Protein AF-R3K5Z5-F1 (afdb_monomer_lite)

Secondary structure (DSSP, 8-state):
-------PPPHHHHHHHHHHHHHHHHHHHHHHHHHHHHHHHHHHHHHHHHHHHHHHHTTTTEEEEEEEEEE-----GGGGGTS----S-----SSSEEEEE---SSS---EEEEEEEEEETTEEEEEEHHHHHS--TTSTTEEEEEE-TTSPPEEEEEEEEESSHHHHHHHHHTT---EEEEEEEEHHHHHHHT-

Radius of gyration: 33.14 Å; chains: 1; bounding box: 98×42×79 Å

pLDDT: mean 75.07, std 19.33, range [29.55, 95.81]

Organism: NCBI:txid1169311

Foldseek 3Di:
DDPPPPPDDDPVRVVVVVVVVVVVVVVVVVVVVVVVVVVVVVVVLVVVVVVLVVCLVVVPQKDWAWDDKFFFFFDDPVCVVVDPDPDPDDDDDDRWDFDQDQDPDPDRDGQTWTWTWGQDPSGIDIDTPCVVPVDGCPDPQEAEDADDPPDTWIKTKTWIAHPDPVSRVSCVVVPDIDIHIYTYDHPVVVVVVPD

Structure (mmCIF, N/CA/C/O backbone):
data_AF-R3K5Z5-F1
#
_entry.id   AF-R3K5Z5-F1
#
loop_
_atom_site.group_PDB
_atom_site.id
_atom_site.type_symbol
_atom_site.label_atom_id
_atom_site.label_alt_id
_atom_site.label_comp_id
_atom_site.label_asym_id
_atom_site.label_entity_id
_atom_site.label_seq_id
_atom_site.pdbx_PDB_ins_code
_atom_site.Cartn_x
_atom_site.Cartn_y
_atom_site.Cartn_z
_atom_site.occupancy
_atom_site.B_iso_or_equiv
_atom_site.auth_seq_id
_atom_site.auth_comp_id
_atom_site.auth_asym_id
_atom_site.auth_atom_id
_atom_site.pdbx_PDB_model_num
ATOM 1 N N . MET A 1 1 ? 78.715 25.405 -36.420 1.00 41.41 1 MET A N 1
ATOM 2 C CA . MET A 1 1 ? 77.358 25.177 -36.966 1.00 41.41 1 MET A CA 1
ATOM 3 C C . MET A 1 1 ? 77.121 23.676 -37.039 1.00 41.41 1 MET A C 1
ATOM 5 O O . MET A 1 1 ? 77.623 23.042 -37.953 1.00 41.41 1 MET A O 1
ATOM 9 N N . ASN A 1 2 ? 76.427 23.098 -36.054 1.00 42.59 2 ASN A N 1
ATOM 10 C CA . ASN A 1 2 ? 75.974 21.706 -36.128 1.00 42.59 2 ASN A CA 1
ATOM 11 C C . ASN A 1 2 ? 74.613 21.693 -36.822 1.00 42.59 2 ASN A C 1
ATOM 13 O O . ASN A 1 2 ? 73.600 22.024 -36.211 1.00 42.59 2 ASN A O 1
ATOM 17 N N . SER A 1 3 ? 74.609 21.348 -38.108 1.00 51.09 3 SER A N 1
ATOM 18 C CA . SER A 1 3 ? 73.380 21.047 -38.836 1.00 51.09 3 SER A CA 1
ATOM 19 C C . SER A 1 3 ? 72.819 19.746 -38.273 1.00 51.09 3 SER A C 1
ATOM 21 O O . SER A 1 3 ? 73.393 18.681 -38.503 1.00 51.09 3 SER A O 1
ATOM 23 N N . LYS A 1 4 ? 71.722 19.820 -37.512 1.00 52.03 4 LYS A N 1
ATOM 24 C CA . LYS A 1 4 ? 70.897 18.643 -37.222 1.00 52.03 4 LYS A CA 1
ATOM 25 C C . LYS A 1 4 ? 70.454 18.083 -38.574 1.00 52.03 4 LYS A C 1
ATOM 27 O O . LYS A 1 4 ? 69.673 18.719 -39.269 1.00 52.03 4 LYS A O 1
ATOM 32 N N . LYS A 1 5 ? 71.021 16.949 -38.986 1.00 57.66 5 LYS A N 1
ATOM 33 C CA . LYS A 1 5 ? 70.464 16.168 -40.089 1.00 57.66 5 LYS A CA 1
ATOM 34 C C . LYS A 1 5 ? 69.158 15.586 -39.572 1.00 57.66 5 LYS A C 1
ATOM 36 O O . LYS A 1 5 ? 69.182 14.734 -38.687 1.00 57.66 5 LYS A O 1
ATOM 41 N N . GLU A 1 6 ? 68.044 16.100 -40.069 1.00 61.12 6 GLU A N 1
ATOM 42 C CA . GLU A 1 6 ? 66.766 15.415 -39.946 1.00 61.12 6 GLU A CA 1
ATOM 43 C C . GLU A 1 6 ? 66.898 14.112 -40.742 1.00 61.12 6 GLU A C 1
ATOM 45 O O . GLU A 1 6 ? 67.159 14.123 -41.943 1.00 61.12 6 GLU A O 1
ATOM 50 N N . LEU A 1 7 ? 66.880 12.985 -40.031 1.00 66.19 7 LEU A N 1
ATOM 51 C CA . LEU A 1 7 ? 66.850 11.661 -40.638 1.00 66.19 7 LEU A CA 1
ATOM 52 C C . LEU A 1 7 ? 65.480 11.501 -41.297 1.00 66.19 7 LEU A C 1
ATOM 54 O O . LEU A 1 7 ? 64.466 11.478 -40.602 1.00 66.19 7 LEU A O 1
ATOM 58 N N . GLU A 1 8 ? 65.459 11.430 -42.628 1.00 70.19 8 GLU A N 1
ATOM 59 C CA . GLU A 1 8 ? 64.238 11.117 -43.366 1.00 70.19 8 GLU A CA 1
ATOM 60 C C . GLU A 1 8 ? 63.776 9.694 -43.012 1.00 70.19 8 GLU A C 1
ATOM 62 O O . GLU A 1 8 ? 64.603 8.773 -42.983 1.00 70.19 8 GLU A O 1
ATOM 67 N N . PRO A 1 9 ? 62.480 9.500 -42.715 1.00 68.12 9 PRO A N 1
ATOM 68 C CA . PRO A 1 9 ? 61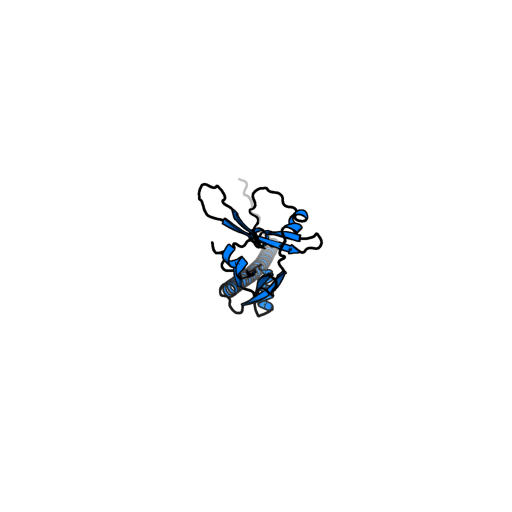.962 8.210 -42.285 1.00 68.12 9 PRO A CA 1
ATOM 69 C C . PRO A 1 9 ? 62.111 7.172 -43.397 1.00 68.12 9 PRO A C 1
ATOM 71 O O . PRO A 1 9 ? 61.843 7.433 -44.573 1.00 68.12 9 PRO A O 1
ATOM 74 N N . THR A 1 10 ? 62.518 5.963 -43.023 1.00 82.19 10 THR A N 1
ATOM 75 C CA . THR A 1 10 ? 62.647 4.857 -43.974 1.00 82.19 10 THR A CA 1
ATOM 76 C C . THR A 1 10 ? 61.269 4.381 -44.446 1.00 82.19 10 THR A C 1
ATOM 78 O O . THR A 1 10 ? 60.272 4.467 -43.728 1.00 82.19 10 THR A O 1
ATOM 81 N N . TRP A 1 11 ? 61.192 3.810 -45.654 1.00 75.94 11 TRP A N 1
ATOM 82 C CA . TRP A 1 11 ? 59.943 3.251 -46.196 1.00 75.94 11 TRP A CA 1
ATOM 83 C C . TRP A 1 11 ? 59.273 2.231 -45.256 1.00 75.94 11 TRP A C 1
ATOM 85 O O . TRP A 1 11 ? 58.047 2.166 -45.193 1.00 75.94 11 TRP A O 1
ATOM 95 N N . GLY A 1 12 ? 60.060 1.466 -44.490 1.00 80.69 12 GLY A N 1
ATOM 96 C CA . GLY A 1 12 ? 59.548 0.530 -43.486 1.00 80.69 12 GLY A CA 1
ATOM 97 C C . GLY A 1 12 ? 58.879 1.222 -42.293 1.00 80.69 12 GLY A C 1
ATOM 98 O O . GLY A 1 12 ? 57.814 0.787 -41.860 1.00 80.69 12 GLY A O 1
ATOM 99 N N . GLU A 1 13 ? 59.449 2.326 -41.802 1.00 80.06 13 GLU A N 1
ATOM 100 C CA . GLU A 1 13 ? 58.872 3.134 -40.716 1.00 80.06 13 GLU A CA 1
ATOM 101 C C . GLU A 1 13 ? 57.587 3.844 -41.160 1.00 80.06 13 GLU A C 1
ATOM 103 O O . GLU A 1 13 ? 56.623 3.900 -40.397 1.00 80.06 13 GLU A O 1
ATOM 108 N N . LEU A 1 14 ? 57.531 4.312 -42.413 1.00 80.06 14 LEU A N 1
ATOM 109 C CA . LEU A 1 14 ? 56.326 4.896 -43.014 1.00 80.06 14 LEU A CA 1
ATOM 110 C C . LEU A 1 14 ? 55.177 3.882 -43.119 1.00 80.06 14 LEU A C 1
ATOM 112 O O . LEU A 1 14 ? 54.047 4.185 -42.734 1.00 80.06 14 LEU A O 1
ATOM 116 N N . ILE A 1 15 ? 55.455 2.665 -43.600 1.00 81.94 15 ILE A N 1
ATOM 117 C CA . ILE A 1 15 ? 54.445 1.601 -43.722 1.00 81.94 15 ILE A CA 1
ATOM 118 C C . ILE A 1 15 ? 53.975 1.135 -42.338 1.00 81.94 15 ILE A C 1
ATOM 120 O O . ILE A 1 15 ? 52.772 1.006 -42.106 1.00 81.94 15 ILE A O 1
ATOM 124 N N . PHE A 1 16 ? 54.902 0.915 -41.402 1.00 83.00 16 PHE A N 1
ATOM 125 C CA . PHE A 1 16 ? 54.574 0.488 -40.041 1.00 83.00 16 PHE A CA 1
ATOM 126 C C . PHE A 1 16 ? 53.778 1.558 -39.278 1.00 83.00 16 PHE A C 1
ATOM 128 O O . PHE A 1 16 ? 52.773 1.242 -38.640 1.00 83.00 16 PHE A O 1
ATOM 135 N N . GLY A 1 17 ? 54.164 2.832 -39.408 1.00 82.75 17 GLY A N 1
ATOM 136 C CA . GLY A 1 17 ? 53.424 3.967 -38.857 1.00 82.75 17 GLY A CA 1
ATOM 137 C C . GLY A 1 17 ? 52.010 4.078 -39.433 1.00 82.75 17 GLY A C 1
ATOM 138 O O . GLY A 1 17 ? 51.051 4.227 -38.678 1.00 82.75 17 GLY A O 1
ATOM 139 N N . GLY A 1 18 ? 51.852 3.916 -40.751 1.00 85.38 18 GLY A N 1
ATOM 140 C CA . GLY A 1 18 ? 50.537 3.898 -41.399 1.00 85.38 18 GLY A CA 1
ATOM 141 C C . GLY A 1 18 ? 49.638 2.753 -40.917 1.00 85.38 18 GLY A C 1
ATOM 142 O O . GLY A 1 18 ? 48.445 2.953 -40.686 1.00 85.38 18 GLY A O 1
ATOM 143 N N . LEU A 1 19 ? 50.210 1.565 -40.699 1.00 87.69 19 LEU A N 1
ATOM 144 C CA . LEU A 1 19 ? 49.478 0.394 -40.211 1.00 87.69 19 LEU A CA 1
ATOM 145 C C . LEU A 1 19 ? 49.050 0.555 -38.742 1.00 87.69 19 LEU A C 1
ATOM 147 O O . LEU A 1 19 ? 47.920 0.214 -38.394 1.00 87.69 19 LEU A O 1
ATOM 151 N N . LEU A 1 20 ? 49.902 1.149 -37.899 1.00 87.88 20 LEU A N 1
ATOM 152 C CA . LEU A 1 20 ? 49.552 1.518 -36.523 1.00 87.88 20 LEU A CA 1
ATOM 153 C C . LEU A 1 20 ? 48.420 2.549 -36.465 1.00 87.88 20 LEU A C 1
ATOM 155 O O . LEU A 1 20 ? 47.494 2.389 -35.671 1.00 87.88 20 LEU A O 1
ATOM 159 N N . VAL A 1 21 ? 48.455 3.574 -37.322 1.00 88.81 21 VAL A N 1
ATOM 160 C CA . VAL A 1 21 ? 47.385 4.582 -37.410 1.00 88.81 21 VAL A CA 1
ATOM 161 C C . VAL A 1 21 ? 46.069 3.943 -37.861 1.00 88.81 21 VAL A C 1
ATOM 163 O O . VAL A 1 21 ? 45.033 4.197 -37.252 1.00 88.81 21 VAL A O 1
ATOM 166 N N . MET A 1 22 ? 46.100 3.060 -38.864 1.00 89.38 22 MET A N 1
ATOM 167 C CA . MET A 1 22 ? 44.928 2.283 -39.289 1.00 89.38 22 MET A CA 1
ATOM 168 C C . MET A 1 22 ? 44.343 1.456 -38.139 1.00 89.38 22 MET A C 1
ATOM 170 O O . MET A 1 22 ? 43.149 1.556 -37.861 1.00 89.38 22 MET A O 1
ATOM 174 N N . LEU A 1 23 ? 45.170 0.681 -37.428 1.00 90.44 23 LEU A N 1
ATOM 175 C CA . LEU A 1 23 ? 44.723 -0.112 -36.276 1.00 90.44 23 LEU A CA 1
ATOM 176 C C . LEU A 1 23 ? 44.127 0.764 -35.170 1.00 90.44 23 LEU A C 1
ATOM 178 O O . LEU A 1 23 ? 43.102 0.404 -34.592 1.00 90.44 23 LEU A O 1
ATOM 182 N N . PHE A 1 24 ? 44.727 1.925 -34.904 1.00 90.44 24 PHE A N 1
ATOM 183 C CA . PHE A 1 24 ? 44.207 2.880 -33.932 1.00 90.44 24 PHE A CA 1
ATOM 184 C C . PHE A 1 24 ? 42.836 3.426 -34.346 1.00 90.44 24 PHE A C 1
ATOM 186 O O . PHE A 1 24 ? 41.924 3.461 -33.523 1.00 90.44 24 PHE A O 1
ATOM 193 N N . ILE A 1 25 ? 42.650 3.777 -35.623 1.00 91.38 25 ILE A N 1
ATOM 194 C CA . ILE A 1 25 ? 41.356 4.222 -36.162 1.00 91.38 25 ILE A CA 1
ATOM 195 C C . ILE A 1 25 ? 40.303 3.115 -36.027 1.00 91.38 25 ILE A C 1
ATOM 197 O O . ILE A 1 25 ? 39.185 3.392 -35.594 1.00 91.38 25 ILE A O 1
ATOM 201 N N . PHE A 1 26 ? 40.649 1.861 -36.333 1.00 91.06 26 PHE A N 1
ATOM 202 C CA . PHE A 1 26 ? 39.733 0.731 -36.150 1.00 91.06 26 PHE A CA 1
ATOM 203 C C . PHE A 1 26 ? 39.359 0.528 -34.678 1.00 91.06 26 PHE A C 1
ATOM 205 O O . PHE A 1 26 ? 38.176 0.410 -34.363 1.00 91.06 26 PHE A O 1
ATOM 212 N N . MET A 1 27 ? 40.338 0.536 -33.770 1.00 90.88 27 MET A N 1
ATOM 213 C CA . MET A 1 27 ? 40.114 0.402 -32.324 1.00 90.88 27 MET A CA 1
ATOM 214 C C . MET A 1 27 ? 39.225 1.527 -31.782 1.00 90.88 27 MET A C 1
ATOM 216 O O . MET A 1 27 ? 38.267 1.262 -31.053 1.00 90.88 27 MET A O 1
ATOM 220 N N . LEU A 1 28 ? 39.494 2.773 -32.184 1.00 90.50 28 LEU A N 1
ATOM 221 C CA . LEU A 1 28 ? 38.685 3.935 -31.822 1.00 90.50 28 LEU A CA 1
ATOM 222 C C . LEU A 1 28 ? 37.258 3.806 -32.376 1.00 90.50 28 LEU A C 1
ATOM 224 O O . LEU A 1 28 ? 36.294 4.051 -31.656 1.00 90.50 28 LEU A O 1
ATOM 228 N N . GLY A 1 29 ? 37.111 3.364 -33.628 1.00 90.50 29 GLY A N 1
ATOM 229 C CA . GLY A 1 29 ? 35.814 3.129 -34.261 1.00 90.50 29 GLY A CA 1
ATOM 230 C C . GLY A 1 29 ? 34.975 2.090 -33.514 1.00 90.50 29 GLY A C 1
ATOM 231 O O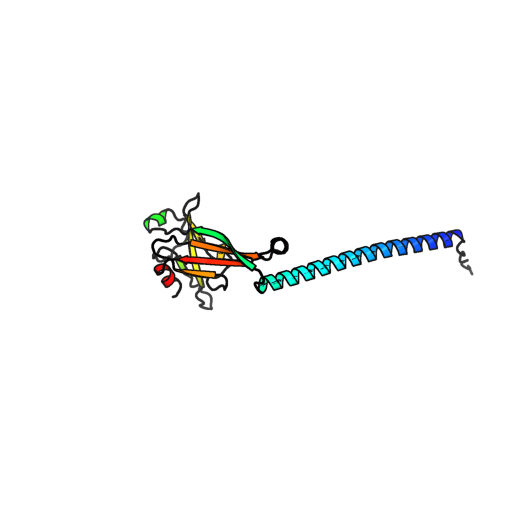 . GLY A 1 29 ? 33.812 2.346 -33.206 1.00 90.50 29 GLY A O 1
ATOM 232 N N . TYR A 1 30 ? 35.568 0.951 -33.145 1.00 89.56 30 TYR A N 1
ATOM 233 C CA . TYR A 1 30 ? 34.887 -0.076 -32.349 1.00 89.56 30 TYR A CA 1
ATOM 234 C C . TYR A 1 30 ? 34.492 0.427 -30.958 1.00 89.56 30 TYR A C 1
ATOM 236 O O . TYR A 1 30 ? 33.374 0.163 -30.509 1.00 89.56 30 TYR A O 1
ATOM 244 N N . MET A 1 31 ? 35.371 1.183 -30.294 1.00 90.56 31 MET A N 1
ATOM 245 C CA . MET A 1 31 ? 35.077 1.783 -28.992 1.00 90.56 31 MET A CA 1
ATOM 246 C C . MET A 1 31 ? 33.898 2.760 -29.082 1.00 90.56 31 MET A C 1
ATOM 248 O O . MET A 1 31 ? 32.966 2.668 -28.285 1.00 90.56 31 MET A O 1
ATOM 252 N N . LEU A 1 32 ? 33.892 3.643 -30.085 1.00 90.06 32 LEU A N 1
ATOM 253 C CA . LEU A 1 32 ? 32.808 4.600 -30.305 1.00 90.06 32 LEU A CA 1
ATOM 254 C C . LEU A 1 32 ? 31.479 3.893 -30.582 1.00 90.06 32 LEU A C 1
ATOM 256 O O . LEU A 1 32 ? 30.477 4.239 -29.963 1.00 90.06 32 LEU A O 1
ATOM 260 N N . ILE A 1 33 ? 31.458 2.863 -31.435 1.00 90.00 33 ILE A N 1
ATOM 261 C CA . ILE A 1 33 ? 30.243 2.068 -31.692 1.00 90.00 33 ILE A CA 1
ATOM 262 C C . ILE A 1 33 ? 29.713 1.440 -30.395 1.00 90.00 33 ILE A C 1
ATOM 264 O O . ILE A 1 33 ? 28.503 1.445 -30.161 1.00 90.00 33 ILE A O 1
ATOM 268 N N . GLY A 1 34 ? 30.601 0.922 -29.541 1.00 86.69 34 GLY A N 1
ATOM 269 C CA . GLY A 1 34 ? 30.230 0.390 -28.229 1.00 86.69 34 GLY A CA 1
ATOM 270 C C . GLY A 1 34 ? 29.587 1.446 -27.326 1.00 86.69 34 GLY A C 1
ATOM 271 O O . GLY A 1 34 ? 28.528 1.198 -26.749 1.00 86.69 34 GLY A O 1
ATOM 272 N N . ILE A 1 35 ? 30.177 2.643 -27.262 1.00 88.50 35 ILE A N 1
ATOM 273 C CA . ILE A 1 35 ? 29.648 3.771 -26.482 1.00 88.50 35 ILE A CA 1
ATOM 274 C C . ILE A 1 35 ? 28.273 4.201 -27.008 1.00 88.50 35 ILE A C 1
ATOM 276 O O . ILE A 1 35 ? 27.343 4.335 -26.218 1.00 88.50 35 ILE A O 1
ATOM 280 N N . PHE A 1 36 ? 28.109 4.358 -28.326 1.00 88.12 36 PHE A N 1
ATOM 281 C CA . PHE A 1 36 ? 26.827 4.749 -28.921 1.00 88.12 36 PHE A CA 1
ATOM 282 C C . PHE A 1 36 ? 25.722 3.720 -28.660 1.00 88.12 36 PHE A C 1
ATOM 284 O O . PHE A 1 36 ? 24.617 4.109 -28.293 1.00 88.12 36 PHE A O 1
ATOM 291 N N . LYS A 1 37 ? 26.013 2.417 -28.773 1.00 86.62 37 LYS A N 1
ATOM 292 C CA . LYS A 1 37 ? 25.038 1.357 -28.456 1.00 86.62 37 LYS A CA 1
ATOM 293 C C . LYS A 1 37 ? 24.653 1.336 -26.977 1.00 86.62 37 LYS A C 1
ATOM 295 O O . LYS A 1 37 ? 23.482 1.139 -26.652 1.00 86.62 37 LYS A O 1
ATOM 300 N N . SER A 1 38 ? 25.628 1.544 -26.092 1.00 82.19 38 SER A N 1
ATOM 301 C CA . SER A 1 38 ? 25.389 1.641 -24.649 1.00 82.19 38 SER A CA 1
ATOM 302 C C . SER A 1 38 ? 24.497 2.842 -24.321 1.00 82.19 38 SER A C 1
ATOM 304 O O . SER A 1 38 ? 23.489 2.704 -23.631 1.00 82.19 38 SER A O 1
ATOM 306 N N . LEU A 1 39 ? 24.804 4.004 -24.907 1.00 85.81 39 LEU A N 1
ATOM 307 C CA . LEU A 1 39 ? 24.022 5.227 -24.742 1.00 85.81 39 LEU A CA 1
ATOM 308 C C . LEU A 1 39 ? 22.596 5.077 -25.287 1.00 85.81 39 LEU A C 1
ATOM 310 O O . LEU A 1 39 ? 21.645 5.487 -24.629 1.00 85.81 39 LEU A O 1
ATOM 314 N N . GLU A 1 40 ? 22.429 4.469 -26.463 1.00 83.94 40 GLU A N 1
ATOM 315 C CA . GLU A 1 40 ? 21.109 4.226 -27.051 1.00 83.94 40 GLU A CA 1
ATOM 316 C C . GLU A 1 40 ? 20.254 3.315 -26.160 1.00 83.94 40 GLU A C 1
ATOM 318 O O . GLU A 1 40 ? 19.076 3.597 -25.948 1.00 83.94 40 GLU A O 1
ATOM 323 N N . THR A 1 41 ? 20.850 2.252 -25.616 1.00 81.06 41 THR A N 1
ATOM 324 C CA . THR A 1 41 ? 20.172 1.346 -24.677 1.00 81.06 41 THR A CA 1
ATOM 325 C C . THR A 1 41 ? 19.748 2.098 -23.416 1.00 81.06 41 THR A C 1
ATOM 327 O O . THR A 1 41 ? 18.570 2.110 -23.082 1.00 81.06 41 THR A O 1
ATOM 330 N N . SER A 1 42 ? 20.667 2.843 -22.797 1.00 78.19 42 SER A N 1
ATOM 331 C CA . SER A 1 42 ? 20.381 3.624 -21.587 1.00 78.19 42 SER A CA 1
ATOM 332 C C . SER A 1 42 ? 19.279 4.675 -21.791 1.00 78.19 42 SER A C 1
ATOM 334 O O . SER A 1 42 ? 18.423 4.865 -20.923 1.00 78.19 42 SER A O 1
ATOM 336 N N . LEU A 1 43 ? 19.251 5.341 -22.952 1.00 80.56 43 LEU A N 1
ATOM 337 C CA . LEU A 1 43 ? 18.194 6.296 -23.298 1.00 80.56 43 LEU A CA 1
ATOM 338 C C . LEU A 1 43 ? 16.834 5.613 -23.489 1.00 80.56 43 LEU A C 1
ATOM 340 O O . LEU A 1 43 ? 15.811 6.177 -23.091 1.00 80.56 43 LEU A O 1
ATOM 344 N N . LYS A 1 44 ? 16.806 4.419 -24.094 1.00 79.38 44 LYS A N 1
ATOM 345 C CA . LYS A 1 44 ? 15.576 3.626 -24.242 1.00 79.38 44 LYS A CA 1
ATOM 346 C C . LYS A 1 44 ? 15.030 3.207 -22.883 1.00 79.38 44 LYS A C 1
ATOM 348 O O . LYS A 1 44 ? 13.849 3.445 -22.643 1.00 79.38 44 LYS A O 1
ATOM 353 N N . ASP A 1 45 ? 15.890 2.701 -22.005 1.00 77.44 45 ASP A N 1
ATOM 354 C CA . ASP A 1 45 ? 15.513 2.286 -20.652 1.00 77.44 45 ASP A CA 1
ATOM 355 C C . ASP A 1 45 ? 14.926 3.473 -19.875 1.00 77.44 45 ASP A C 1
ATOM 357 O O . ASP A 1 45 ? 13.794 3.414 -19.404 1.00 77.44 45 ASP A O 1
ATOM 361 N N . THR A 1 46 ? 15.616 4.620 -19.869 1.00 81.06 46 THR A N 1
ATOM 362 C CA . THR A 1 46 ? 15.143 5.844 -19.189 1.00 81.06 46 THR A CA 1
ATOM 363 C C . THR A 1 46 ? 13.780 6.311 -19.714 1.00 81.06 46 THR A C 1
ATOM 365 O O . THR A 1 46 ? 12.900 6.729 -18.954 1.00 81.06 46 THR A O 1
ATOM 368 N N . LYS A 1 47 ? 13.578 6.247 -21.036 1.00 85.31 47 LYS A N 1
ATOM 369 C CA . LYS A 1 47 ? 12.303 6.614 -21.658 1.00 85.31 47 LYS A CA 1
ATOM 370 C C . LYS A 1 47 ? 11.191 5.649 -21.249 1.00 85.31 47 LYS A C 1
ATOM 372 O O . LYS A 1 47 ? 10.079 6.100 -20.978 1.00 85.31 47 LYS A O 1
ATOM 377 N N . GLN A 1 48 ? 11.484 4.353 -21.209 1.00 84.25 48 GLN A N 1
ATOM 378 C CA . GLN A 1 48 ? 10.529 3.329 -20.805 1.00 84.25 48 GLN A CA 1
ATOM 379 C C . GLN A 1 48 ? 10.135 3.494 -19.334 1.00 84.25 48 GLN A C 1
ATOM 381 O O . GLN A 1 48 ? 8.940 3.553 -19.044 1.00 84.25 48 GLN A O 1
ATOM 386 N N . GLU A 1 49 ? 11.101 3.729 -18.439 1.00 87.69 49 GLU A N 1
ATOM 387 C CA . GLU A 1 49 ? 10.817 4.039 -17.034 1.00 87.69 49 GLU A CA 1
ATOM 388 C C . GLU A 1 49 ? 9.916 5.267 -16.887 1.00 87.69 49 GLU A C 1
ATOM 390 O O . GLU A 1 49 ? 8.988 5.266 -16.084 1.00 87.69 49 GLU A O 1
ATOM 395 N N . THR A 1 50 ? 10.165 6.320 -17.671 1.00 87.88 50 THR A N 1
ATOM 396 C CA . THR A 1 50 ? 9.369 7.555 -17.616 1.00 87.88 50 THR A CA 1
ATOM 397 C C . THR A 1 50 ? 7.920 7.307 -18.034 1.00 87.88 50 THR A C 1
ATOM 399 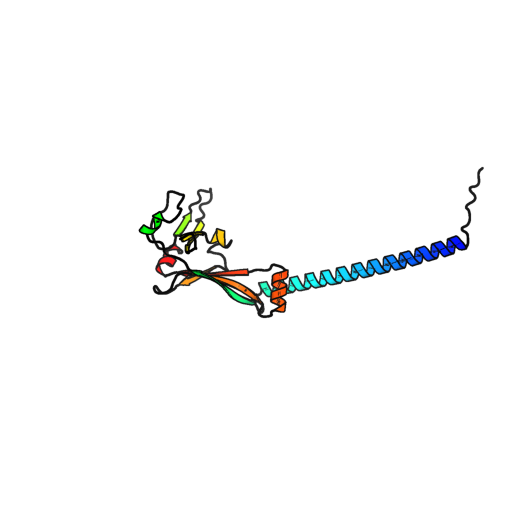O O . THR A 1 50 ? 6.992 7.777 -17.375 1.00 87.88 50 THR A O 1
ATOM 402 N N . ILE A 1 51 ? 7.712 6.538 -19.107 1.00 88.69 51 ILE A N 1
ATOM 403 C CA . ILE A 1 51 ? 6.372 6.153 -19.567 1.00 88.69 51 ILE A CA 1
ATOM 404 C C . ILE A 1 51 ? 5.676 5.302 -18.503 1.00 88.69 51 ILE A C 1
ATOM 406 O O . ILE A 1 51 ? 4.517 5.554 -18.182 1.00 88.69 51 ILE A O 1
ATOM 410 N N . LEU A 1 52 ? 6.387 4.333 -17.922 1.00 90.69 52 LEU A N 1
ATOM 411 C CA . LEU A 1 52 ? 5.844 3.459 -16.890 1.00 90.69 52 LEU A CA 1
ATOM 412 C C . LEU A 1 52 ? 5.457 4.238 -15.626 1.00 90.69 52 LEU A C 1
ATOM 414 O O . LEU A 1 52 ? 4.373 4.020 -15.090 1.00 90.69 52 LEU A O 1
ATOM 418 N N . ARG A 1 53 ? 6.302 5.180 -15.182 1.00 91.25 53 ARG A N 1
ATOM 419 C CA . ARG A 1 53 ? 6.015 6.099 -14.067 1.00 91.25 53 ARG A CA 1
ATOM 420 C C . ARG A 1 53 ? 4.755 6.913 -14.336 1.00 91.25 53 ARG A C 1
ATOM 422 O O . ARG A 1 53 ? 3.860 6.920 -13.500 1.00 91.25 53 ARG A O 1
ATOM 429 N N . SER A 1 54 ? 4.647 7.515 -15.520 1.00 90.62 54 SER A N 1
ATOM 430 C CA . SER A 1 54 ? 3.462 8.290 -15.901 1.00 90.62 54 SER A CA 1
ATOM 431 C C . SER A 1 54 ? 2.195 7.433 -15.924 1.00 90.62 54 SER A C 1
ATOM 433 O O . SER A 1 54 ? 1.170 7.854 -15.396 1.00 90.62 54 SER A O 1
ATOM 435 N N . ALA A 1 55 ? 2.254 6.231 -16.504 1.00 88.44 55 ALA A N 1
ATOM 436 C CA . ALA A 1 55 ? 1.118 5.313 -16.530 1.00 88.44 55 ALA A CA 1
ATOM 437 C C . ALA A 1 55 ? 0.705 4.899 -15.108 1.00 88.44 55 ALA A C 1
ATOM 439 O O . ALA A 1 55 ? -0.484 4.858 -14.791 1.00 88.44 55 ALA A O 1
ATOM 440 N N . TYR A 1 56 ? 1.685 4.648 -14.233 1.00 89.62 56 TYR A N 1
ATOM 441 C CA . TYR A 1 56 ? 1.442 4.321 -12.833 1.00 89.62 56 TYR A CA 1
ATOM 442 C C . TYR A 1 56 ? 0.760 5.482 -12.106 1.00 89.62 56 TYR A C 1
ATOM 444 O O . TYR A 1 56 ? -0.281 5.286 -11.490 1.00 89.62 56 TYR A O 1
ATOM 452 N N . GLU A 1 57 ? 1.277 6.705 -12.213 1.00 87.44 57 GLU A N 1
ATOM 453 C CA . GLU A 1 57 ? 0.710 7.894 -11.562 1.00 87.44 57 GLU A CA 1
ATOM 454 C C . GLU A 1 57 ? -0.706 8.226 -12.060 1.00 87.44 57 GLU A C 1
ATOM 456 O O . GLU A 1 57 ? -1.580 8.554 -11.255 1.00 87.44 57 GLU A O 1
ATOM 461 N N . ASN A 1 58 ? -0.970 8.039 -13.356 1.00 89.88 58 ASN A N 1
ATOM 462 C CA . ASN A 1 58 ? -2.280 8.270 -13.973 1.00 89.88 58 ASN A CA 1
ATOM 463 C C . ASN A 1 58 ? -3.294 7.132 -13.746 1.00 89.88 58 ASN A C 1
ATOM 465 O O . ASN A 1 58 ? -4.423 7.210 -14.229 1.00 89.88 58 ASN A O 1
ATOM 469 N N . ASN A 1 59 ? -2.924 6.092 -12.990 1.00 85.38 59 ASN A N 1
ATOM 470 C CA . ASN A 1 59 ? -3.728 4.890 -12.744 1.00 85.38 59 ASN A CA 1
ATOM 471 C C . ASN A 1 59 ? -4.107 4.110 -14.024 1.00 85.38 59 ASN A C 1
ATOM 473 O O . ASN A 1 59 ? -5.161 3.474 -14.095 1.00 85.38 59 ASN A O 1
ATOM 477 N N . GLU A 1 60 ? -3.270 4.149 -15.060 1.00 88.38 60 GLU A N 1
ATOM 478 C CA . GLU A 1 60 ? -3.546 3.483 -16.332 1.00 88.38 60 GLU A CA 1
ATOM 479 C C . GLU A 1 60 ? -3.306 1.971 -16.230 1.00 88.38 60 GLU A C 1
ATOM 481 O O . GLU A 1 60 ? -2.173 1.508 -16.107 1.00 88.38 60 GLU A O 1
ATOM 486 N N . ASN A 1 61 ? -4.373 1.175 -16.348 1.00 89.44 61 ASN A N 1
ATOM 487 C CA . ASN A 1 61 ? -4.326 -0.292 -16.229 1.00 89.44 61 ASN A CA 1
ATOM 488 C C . ASN A 1 61 ? -3.734 -0.785 -14.895 1.00 89.44 61 ASN A C 1
ATOM 490 O O . ASN A 1 61 ? -3.155 -1.877 -14.833 1.00 89.44 61 ASN A O 1
ATOM 494 N N . THR A 1 62 ? -3.856 0.022 -13.843 1.00 88.94 62 THR A N 1
ATOM 495 C CA . THR A 1 62 ? -3.452 -0.348 -12.488 1.00 88.94 62 THR A CA 1
ATOM 496 C C . THR A 1 62 ? -4.668 -0.611 -11.624 1.00 88.94 62 THR A C 1
ATOM 498 O O . THR A 1 62 ? -5.634 0.143 -11.702 1.00 88.94 62 THR A O 1
ATOM 501 N N . ASP A 1 63 ? -4.566 -1.588 -10.734 1.00 88.88 63 ASP A N 1
ATOM 502 C CA . ASP A 1 63 ? -5.569 -1.865 -9.714 1.00 88.88 63 ASP A CA 1
ATOM 503 C C . ASP A 1 63 ? -4.920 -1.993 -8.337 1.00 88.88 63 ASP A C 1
ATOM 505 O O . ASP A 1 63 ? -3.738 -2.312 -8.204 1.00 88.88 63 ASP A O 1
ATOM 509 N N . TYR A 1 64 ? -5.715 -1.761 -7.295 1.00 89.38 64 TYR A N 1
ATOM 510 C CA . TYR A 1 64 ? -5.304 -2.008 -5.917 1.00 89.38 64 TYR A CA 1
ATOM 511 C C . TYR A 1 64 ? -5.621 -3.445 -5.513 1.00 89.38 64 TYR A C 1
ATOM 513 O O . TYR A 1 64 ? -6.777 -3.804 -5.271 1.00 89.38 64 TYR A O 1
ATOM 521 N N . VAL A 1 65 ? -4.577 -4.257 -5.382 1.00 92.94 65 VAL A N 1
ATOM 522 C CA . VAL A 1 65 ? -4.665 -5.673 -5.020 1.00 92.94 65 VAL A CA 1
ATOM 523 C C . VAL A 1 65 ? -4.400 -5.844 -3.527 1.00 92.94 65 VAL A C 1
ATOM 525 O O . VAL A 1 65 ? -3.470 -5.256 -2.974 1.00 92.94 65 VAL A O 1
ATOM 528 N N . LEU A 1 66 ? -5.226 -6.646 -2.849 1.00 94.31 66 LEU A N 1
ATOM 529 C CA . LEU A 1 66 ? -5.057 -6.941 -1.425 1.00 94.31 66 LEU A CA 1
ATOM 530 C C . LEU A 1 66 ? -3.739 -7.685 -1.179 1.00 94.31 66 LEU A C 1
ATOM 532 O O . LEU A 1 6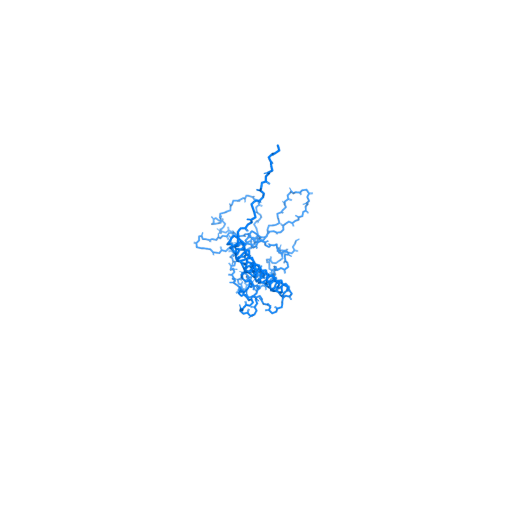6 ? -3.552 -8.794 -1.671 1.00 94.31 66 LEU A O 1
ATOM 536 N N . LYS A 1 67 ? -2.860 -7.083 -0.375 1.00 94.75 67 LYS A N 1
ATOM 537 C CA . LYS A 1 67 ? -1.572 -7.661 0.029 1.00 94.75 67 LYS A CA 1
ATOM 538 C C . LYS A 1 67 ? -1.641 -8.272 1.419 1.00 94.75 67 LYS A C 1
ATOM 540 O O . LYS A 1 67 ? -1.128 -9.364 1.636 1.00 94.75 67 LYS A O 1
ATOM 545 N N . GLU A 1 68 ? -2.261 -7.568 2.360 1.00 94.81 68 GLU A N 1
ATOM 546 C CA . GLU A 1 68 ? -2.278 -7.979 3.759 1.00 94.81 68 GLU A CA 1
ATOM 547 C C . GLU A 1 68 ? -3.562 -7.533 4.457 1.00 94.81 68 GLU A C 1
ATOM 549 O O . GLU A 1 68 ? -4.166 -6.515 4.118 1.00 94.81 68 GLU A O 1
ATOM 554 N N . THR A 1 69 ? -3.988 -8.312 5.449 1.00 94.81 69 THR A N 1
ATOM 555 C CA . THR A 1 69 ? -5.057 -7.939 6.376 1.00 94.81 69 THR A CA 1
ATOM 556 C C . THR A 1 69 ? -4.548 -8.075 7.800 1.00 94.81 69 THR A C 1
ATOM 558 O O . THR A 1 69 ? -4.208 -9.169 8.246 1.00 94.81 69 THR A O 1
ATOM 561 N N . ILE A 1 70 ? -4.542 -6.965 8.526 1.00 91.19 70 ILE A N 1
ATOM 562 C CA . ILE A 1 70 ? -4.158 -6.905 9.931 1.00 91.19 70 ILE A CA 1
ATOM 563 C C . ILE A 1 70 ? -5.434 -6.920 10.763 1.00 91.19 70 ILE A C 1
ATOM 565 O O . ILE A 1 70 ? -6.201 -5.960 10.750 1.00 91.19 70 ILE A O 1
ATOM 569 N N . LEU A 1 71 ? -5.667 -8.006 11.496 1.00 90.44 71 LEU A N 1
ATOM 570 C CA . LEU A 1 71 ? -6.799 -8.106 12.415 1.00 90.44 71 LEU A CA 1
ATOM 571 C C . LEU A 1 71 ? -6.483 -7.382 13.718 1.00 90.44 71 LEU A C 1
ATOM 573 O O . LEU A 1 71 ? -5.518 -7.721 14.411 1.00 90.44 71 LEU A O 1
ATOM 577 N N . LEU A 1 72 ? -7.324 -6.419 14.078 1.00 85.62 72 LEU A N 1
ATOM 578 C CA . LEU A 1 72 ? -7.129 -5.652 15.294 1.00 85.62 72 LEU A CA 1
ATOM 579 C C . LEU A 1 72 ? -7.736 -6.384 16.489 1.00 85.62 72 LEU A C 1
ATOM 581 O O . LEU A 1 72 ? -8.707 -7.146 16.382 1.00 85.62 72 LEU A O 1
ATOM 585 N N . LYS A 1 73 ? -7.125 -6.170 17.651 1.00 79.38 73 LYS A N 1
ATOM 586 C CA . LYS A 1 73 ? -7.567 -6.727 18.925 1.00 79.38 73 LYS A CA 1
ATOM 587 C C . LYS A 1 73 ? -8.020 -5.617 19.857 1.00 79.38 73 LYS A C 1
ATOM 589 O O . LYS A 1 73 ? -7.263 -4.701 20.154 1.00 79.38 73 LYS A O 1
ATOM 594 N N . ALA A 1 74 ? -9.232 -5.766 20.375 1.00 70.31 74 ALA A N 1
ATOM 595 C CA . ALA A 1 74 ? -9.686 -4.990 21.515 1.00 70.31 74 ALA A CA 1
ATOM 596 C C . ALA A 1 74 ? -8.958 -5.461 22.784 1.00 70.31 74 ALA A C 1
ATOM 598 O O . ALA A 1 74 ? -8.764 -6.663 22.987 1.00 70.31 74 ALA A O 1
ATOM 599 N N . ILE A 1 75 ? -8.584 -4.520 23.647 1.00 60.00 75 ILE A N 1
ATOM 600 C CA . ILE A 1 75 ? -7.983 -4.799 24.955 1.00 60.00 75 ILE A CA 1
ATOM 601 C C . ILE A 1 75 ? -8.962 -4.339 26.037 1.00 60.00 75 ILE A C 1
ATOM 603 O O . ILE A 1 75 ? -9.380 -3.184 26.047 1.00 60.00 75 ILE A O 1
ATOM 607 N N . SER A 1 76 ? -9.340 -5.241 26.946 1.00 53.88 76 SER A N 1
ATOM 608 C CA . SER A 1 76 ? -10.146 -4.895 28.124 1.00 53.88 76 SER A CA 1
ATOM 609 C C . SER A 1 76 ? -9.281 -4.258 29.219 1.00 53.88 76 SER A C 1
ATOM 611 O O . SER A 1 76 ? -8.069 -4.470 29.271 1.00 53.88 76 SER A O 1
ATOM 613 N N . ALA A 1 77 ? -9.896 -3.521 30.149 1.00 49.53 77 ALA A N 1
ATOM 614 C CA . ALA A 1 77 ? -9.187 -2.904 31.276 1.00 49.53 77 ALA A CA 1
ATOM 615 C C . ALA A 1 77 ? -8.425 -3.916 32.162 1.00 49.53 77 ALA A C 1
ATOM 617 O O . ALA A 1 77 ? -7.423 -3.551 32.767 1.00 49.53 77 ALA A O 1
ATOM 618 N N . GLU A 1 78 ? -8.856 -5.179 32.209 1.00 45.41 78 GLU A N 1
ATOM 619 C CA . GLU A 1 78 ? -8.185 -6.265 32.943 1.00 45.41 78 GLU A CA 1
ATOM 620 C C . GLU A 1 78 ? -6.908 -6.759 32.245 1.00 45.41 78 GLU A C 1
ATOM 622 O O . GLU A 1 78 ? -5.987 -7.259 32.887 1.00 45.41 78 GLU A O 1
ATOM 627 N N . SER A 1 79 ? -6.815 -6.554 30.929 1.00 44.50 79 SER A N 1
ATOM 628 C CA . SER A 1 79 ? -5.681 -6.963 30.094 1.00 44.50 79 SER A CA 1
ATOM 629 C C . SER A 1 79 ? -4.521 -5.953 30.126 1.00 44.50 79 SER A C 1
ATOM 631 O O . SER A 1 79 ? -3.472 -6.190 29.524 1.00 44.50 79 SER A O 1
ATOM 633 N N . SER A 1 80 ? -4.675 -4.824 30.835 1.00 44.31 80 SER A N 1
ATOM 634 C CA . SER A 1 80 ? -3.658 -3.764 30.908 1.00 44.31 80 SER A CA 1
ATOM 635 C C . SER A 1 80 ? -2.367 -4.208 31.603 1.00 44.31 80 SER A C 1
ATOM 637 O O . SER A 1 80 ? -1.310 -3.625 31.368 1.00 44.31 80 SER A O 1
ATOM 639 N N . SER A 1 81 ? -2.443 -5.238 32.451 1.00 43.66 81 SER A N 1
ATOM 640 C CA . SER A 1 81 ? -1.300 -5.853 33.139 1.00 43.66 81 SER A CA 1
ATOM 641 C C . SER A 1 81 ? -0.389 -6.655 32.199 1.00 43.66 81 SER A C 1
ATOM 643 O O . SER A 1 81 ? 0.775 -6.875 32.523 1.00 43.66 81 SER A O 1
ATOM 645 N N . LEU A 1 82 ? -0.892 -7.052 31.022 1.00 39.91 82 LEU A N 1
ATOM 646 C CA . LEU A 1 82 ? -0.158 -7.814 30.003 1.00 39.91 82 LEU A CA 1
ATOM 647 C C . LEU A 1 82 ? 0.441 -6.920 28.904 1.00 39.91 82 LEU A C 1
ATOM 649 O O . LEU A 1 82 ? 1.283 -7.364 28.125 1.00 39.91 82 LEU A O 1
ATOM 653 N N . THR A 1 83 ? 0.044 -5.648 28.840 1.00 42.78 83 THR A N 1
ATOM 654 C CA . THR A 1 83 ? 0.636 -4.654 27.936 1.00 42.78 83 THR A CA 1
ATOM 655 C C . THR A 1 83 ? 1.876 -4.018 28.564 1.00 42.78 83 THR A C 1
ATOM 657 O O . THR A 1 83 ? 1.786 -3.411 29.628 1.00 42.78 83 THR A O 1
ATOM 660 N N . LYS A 1 84 ? 3.034 -4.080 27.888 1.00 40.12 84 LYS A N 1
ATOM 661 C CA . LYS A 1 84 ? 4.251 -3.327 28.258 1.00 40.12 84 LYS A CA 1
ATOM 662 C C . LYS A 1 84 ? 4.031 -1.813 28.057 1.00 40.12 84 LYS A C 1
ATOM 664 O O . LYS A 1 84 ? 4.522 -1.228 27.099 1.00 40.12 84 LYS A O 1
ATOM 669 N N . ASN A 1 85 ? 3.263 -1.173 28.938 1.00 39.97 85 ASN A N 1
ATOM 670 C CA . ASN A 1 85 ? 3.016 0.269 28.929 1.00 39.97 85 ASN A CA 1
ATOM 671 C C . ASN A 1 85 ? 4.125 0.996 29.708 1.00 39.97 85 ASN A C 1
ATOM 673 O O . ASN A 1 85 ? 4.150 0.974 30.934 1.00 39.97 85 ASN A O 1
ATOM 677 N N . LYS A 1 86 ? 5.040 1.669 29.003 1.00 34.12 86 LYS A N 1
ATOM 678 C CA . LYS A 1 86 ? 5.920 2.700 29.580 1.00 34.12 86 LYS A CA 1
ATOM 679 C C . LYS A 1 86 ? 5.384 4.072 29.165 1.00 34.12 86 LYS A C 1
ATOM 681 O O . LYS A 1 86 ? 5.730 4.530 28.082 1.00 34.12 86 LYS A O 1
ATOM 686 N N . LYS A 1 87 ? 4.533 4.687 29.997 1.00 31.23 87 LYS A N 1
ATOM 687 C CA . LYS A 1 87 ? 4.415 6.146 30.253 1.00 31.23 87 LYS A CA 1
ATOM 688 C C . LYS A 1 87 ? 3.090 6.472 30.958 1.00 31.23 87 LYS A C 1
ATOM 690 O O . LYS A 1 87 ? 2.034 5.978 30.568 1.00 31.23 87 LYS A O 1
ATOM 695 N N . GLU A 1 88 ? 3.180 7.312 31.986 1.00 29.55 88 GLU A N 1
ATOM 696 C CA . GLU A 1 88 ? 2.057 7.922 32.706 1.00 29.55 88 GLU A CA 1
ATOM 697 C C . GLU A 1 88 ? 1.401 9.028 31.857 1.00 29.55 88 GLU A C 1
ATOM 699 O O . GLU A 1 88 ? 2.093 9.716 31.104 1.00 29.55 88 GLU A O 1
ATOM 704 N N . GLY A 1 89 ? 0.074 9.183 31.971 1.00 33.69 89 GLY A N 1
ATOM 705 C CA . GLY A 1 89 ? -0.694 10.257 31.315 1.00 33.69 89 GLY A CA 1
ATOM 706 C C . GLY A 1 89 ? -1.811 9.835 30.346 1.00 33.69 89 GLY A C 1
ATOM 707 O O . GLY A 1 89 ? -2.275 10.671 29.580 1.00 33.69 89 GLY A O 1
ATOM 708 N N . ASN A 1 90 ? -2.263 8.574 30.346 1.00 33.50 90 ASN A N 1
ATOM 709 C CA . ASN A 1 90 ? -3.320 8.111 29.433 1.00 33.50 90 ASN A CA 1
ATOM 710 C C . ASN A 1 90 ? -4.710 8.103 30.096 1.00 33.50 90 ASN A C 1
ATOM 712 O O . ASN A 1 90 ? -4.904 7.464 31.132 1.00 33.50 90 ASN A O 1
ATOM 716 N N . SER A 1 91 ? -5.689 8.745 29.451 1.00 33.00 91 SER A N 1
ATOM 717 C CA . SER A 1 91 ? -7.117 8.587 29.752 1.00 33.00 91 SER A CA 1
ATOM 718 C C . SER A 1 91 ? -7.605 7.203 29.290 1.00 33.00 91 SER A C 1
ATOM 720 O O . SER A 1 91 ? -7.318 6.771 28.174 1.00 33.00 91 SER A O 1
ATOM 722 N N . LYS A 1 92 ? -8.304 6.479 30.173 1.00 45.16 92 LYS A N 1
ATOM 723 C CA . LYS A 1 92 ? -8.897 5.152 29.925 1.00 45.16 92 LYS A CA 1
ATOM 724 C C . LYS A 1 92 ? -10.257 5.305 29.245 1.00 45.16 92 LYS A C 1
ATOM 726 O O . LYS A 1 92 ? -11.230 5.455 29.975 1.00 45.16 92 LYS A O 1
ATOM 731 N N . ILE A 1 93 ? -10.370 5.176 27.922 1.00 32.81 93 ILE A N 1
ATOM 732 C CA . ILE A 1 93 ? -11.661 4.890 27.265 1.00 32.81 93 ILE A CA 1
ATOM 733 C C . ILE A 1 93 ? -11.426 4.120 25.954 1.00 32.81 93 ILE A C 1
ATOM 735 O O . ILE A 1 93 ? -10.631 4.553 25.133 1.00 32.81 93 ILE A O 1
ATOM 739 N N . GLY A 1 94 ? -12.179 3.034 25.743 1.00 34.16 94 GLY A N 1
ATOM 740 C CA . GLY A 1 94 ? -12.488 2.515 24.404 1.00 34.16 94 GLY A CA 1
ATOM 741 C C . GLY A 1 94 ? -11.432 1.628 23.743 1.00 34.16 94 GLY A C 1
ATOM 742 O O . GLY A 1 94 ? -10.263 1.618 24.101 1.00 34.16 94 GLY A O 1
ATOM 743 N N . LYS A 1 95 ? -11.880 0.816 22.789 1.00 45.12 95 LYS A N 1
ATOM 744 C CA . LYS A 1 95 ? -11.193 -0.365 22.246 1.00 45.12 95 LYS A CA 1
ATOM 745 C C . LYS A 1 95 ? -10.028 -0.043 21.285 1.00 45.12 95 LYS A C 1
ATOM 747 O O . LYS A 1 95 ? -9.378 -0.979 20.825 1.00 45.12 95 LYS A O 1
ATOM 752 N N . PHE A 1 96 ? -9.718 1.235 21.044 1.00 44.25 96 PHE A N 1
ATOM 753 C CA . PHE A 1 96 ? -8.639 1.748 20.186 1.00 44.25 96 PHE A CA 1
ATOM 754 C C . PHE A 1 96 ? -8.138 3.087 20.753 1.00 44.25 96 PHE A C 1
ATOM 756 O O . PHE A 1 96 ? -8.947 3.881 21.227 1.00 44.25 96 PHE A O 1
ATOM 763 N N . PHE A 1 97 ? -6.824 3.351 20.735 1.00 53.25 97 PHE A N 1
ATOM 764 C CA . PHE A 1 97 ? -6.290 4.643 21.191 1.00 53.25 97 PHE A CA 1
ATOM 765 C C . PHE A 1 97 ? -6.032 5.540 19.984 1.00 53.25 97 PHE A C 1
ATOM 767 O O . PHE A 1 97 ? -5.101 5.296 19.219 1.00 53.25 97 PHE A O 1
ATOM 774 N N . ILE A 1 98 ? -6.795 6.620 19.867 1.00 44.38 98 ILE A N 1
ATOM 775 C CA . ILE A 1 98 ? -6.340 7.821 19.167 1.00 44.38 98 ILE A CA 1
ATOM 776 C C . ILE A 1 98 ? -5.823 8.737 20.259 1.00 44.38 98 ILE A C 1
ATOM 778 O O . ILE A 1 98 ? -6.557 9.066 21.192 1.00 44.38 98 ILE A O 1
ATOM 782 N N . ARG A 1 99 ? -4.528 9.043 20.224 1.00 39.19 99 ARG A N 1
ATOM 783 C CA . ARG A 1 99 ? -3.974 10.053 21.118 1.00 39.19 99 ARG A CA 1
ATOM 784 C C . ARG A 1 99 ? -3.946 11.353 20.332 1.00 39.19 99 ARG A C 1
ATOM 786 O O . ARG A 1 99 ? -3.159 11.468 19.395 1.00 39.19 99 ARG A O 1
ATOM 793 N N . ASP A 1 100 ? -4.744 12.321 20.760 1.00 37.50 100 ASP A N 1
ATOM 794 C CA . ASP A 1 100 ? -4.419 13.721 20.514 1.00 37.50 100 ASP A CA 1
ATOM 795 C C . ASP A 1 100 ? -3.169 14.006 21.335 1.00 37.50 100 ASP A C 1
ATOM 797 O O . ASP A 1 100 ? -3.193 14.062 22.570 1.00 37.50 100 ASP A O 1
ATOM 801 N N . THR A 1 101 ? -2.025 14.043 20.665 1.00 36.09 101 THR A N 1
ATOM 802 C CA . THR A 1 101 ? -0.800 14.463 21.328 1.00 36.09 101 THR A CA 1
ATOM 803 C C . THR A 1 101 ? -0.729 15.964 21.132 1.00 36.09 101 THR A C 1
ATOM 805 O O . THR A 1 101 ? -0.404 16.431 20.044 1.00 36.09 101 THR A O 1
ATOM 808 N N . GLU A 1 102 ? -1.066 16.729 22.170 1.00 32.28 102 GLU A N 1
ATOM 809 C CA . GLU A 1 102 ? -0.632 18.121 22.251 1.00 32.28 102 GLU A CA 1
ATOM 810 C C . GLU A 1 102 ? 0.898 18.104 22.376 1.00 32.28 102 GLU A C 1
ATOM 812 O O . GLU A 1 102 ? 1.460 17.930 23.460 1.00 32.28 102 GLU A O 1
ATOM 817 N N . GLU A 1 103 ? 1.598 18.196 21.246 1.00 32.72 103 GLU A N 1
ATOM 818 C CA . GLU A 1 103 ? 2.998 18.597 21.260 1.00 32.72 103 GLU A CA 1
ATOM 819 C C . GLU A 1 103 ? 3.026 20.080 21.635 1.00 32.72 103 GLU A C 1
ATOM 821 O O . GLU A 1 103 ? 2.543 20.937 20.896 1.00 32.72 103 GLU A O 1
ATOM 826 N N . ILE A 1 104 ? 3.575 20.392 22.812 1.00 34.91 104 ILE A N 1
ATOM 827 C CA . ILE A 1 104 ? 3.914 21.769 23.177 1.00 34.91 104 ILE A CA 1
ATOM 828 C C . ILE A 1 104 ? 5.145 22.157 22.350 1.00 34.91 104 ILE A C 1
ATOM 830 O O . ILE A 1 104 ? 6.281 22.142 22.819 1.00 34.91 104 ILE A O 1
ATOM 834 N N . THR A 1 105 ? 4.908 22.476 21.087 1.00 44.72 105 THR A N 1
ATOM 835 C CA . THR A 1 105 ? 5.780 23.309 20.264 1.00 44.72 105 THR A CA 1
ATOM 836 C C . THR A 1 105 ? 5.041 24.609 19.973 1.00 44.72 105 THR A C 1
ATOM 838 O O . THR A 1 105 ? 3.817 24.652 20.049 1.00 44.72 105 THR A O 1
ATOM 841 N N . ASN A 1 106 ? 5.775 25.690 19.692 1.00 41.94 106 ASN A N 1
ATOM 842 C CA . ASN A 1 106 ? 5.265 27.069 19.577 1.00 41.94 106 ASN A CA 1
ATOM 843 C C . ASN A 1 106 ? 4.132 27.292 18.543 1.00 41.94 106 ASN A C 1
ATOM 845 O O . ASN A 1 106 ? 3.639 28.409 18.421 1.00 41.94 106 ASN A O 1
ATOM 849 N N . GLU A 1 107 ? 3.691 26.248 17.842 1.00 45.53 107 GLU A N 1
ATOM 850 C CA . GLU A 1 107 ? 2.529 26.219 16.962 1.00 45.53 107 GLU A CA 1
ATOM 851 C C . GLU A 1 107 ? 1.627 25.049 17.397 1.00 45.53 107 GLU A C 1
ATOM 853 O O . GLU A 1 107 ? 1.985 23.881 17.255 1.00 45.53 107 GLU A O 1
ATOM 858 N N . GLN A 1 108 ? 0.471 25.367 17.988 1.00 42.72 108 GLN A N 1
ATOM 859 C CA . GLN A 1 108 ? -0.540 24.396 18.420 1.00 42.72 108 GLN A CA 1
ATOM 860 C C . GLN A 1 108 ? -1.245 23.790 17.198 1.00 42.72 108 GLN A C 1
ATOM 862 O O . GLN A 1 108 ? -2.333 24.223 16.822 1.00 42.72 108 GLN A O 1
ATOM 867 N N . VAL A 1 109 ? -0.627 22.797 16.561 1.00 44.34 109 VAL A N 1
ATOM 868 C CA . VAL A 1 109 ? -1.307 21.951 15.574 1.00 44.34 109 VAL A CA 1
ATOM 869 C C . VAL A 1 109 ? -1.613 20.608 16.240 1.00 44.34 109 VAL A C 1
ATOM 871 O O . VAL A 1 109 ? -0.677 19.917 16.646 1.00 44.34 109 VAL A O 1
ATOM 874 N N . PRO A 1 110 ? -2.892 20.216 16.392 1.00 49.53 110 PRO A N 1
ATOM 875 C CA . PRO A 1 110 ? -3.231 18.911 16.941 1.00 49.53 110 PRO A CA 1
ATOM 876 C C . PRO A 1 110 ? -2.718 17.821 15.999 1.00 49.53 110 PRO A C 1
ATOM 878 O O . PRO A 1 110 ? -3.105 17.743 14.833 1.00 49.53 110 PRO A O 1
ATOM 881 N N . LYS A 1 111 ? -1.822 16.975 16.505 1.00 55.84 111 LYS A N 1
ATOM 882 C CA . LYS A 1 111 ? -1.312 15.813 15.782 1.00 55.84 111 LYS A CA 1
ATOM 883 C C . LYS A 1 111 ? -2.129 14.593 16.198 1.00 55.84 111 LYS A C 1
ATOM 885 O O . LYS A 1 111 ? -1.971 14.086 17.310 1.00 55.84 111 LYS A O 1
ATOM 890 N N . GLN A 1 112 ? -3.007 14.137 15.307 1.00 63.06 112 GLN A N 1
ATOM 891 C CA . GLN A 1 112 ? -3.787 12.917 15.511 1.00 63.06 112 GLN A CA 1
ATOM 892 C C . GLN A 1 112 ? -2.898 11.689 15.264 1.00 63.06 112 GLN A C 1
ATOM 894 O O . GLN A 1 112 ? -2.419 11.460 14.152 1.00 63.06 112 GLN A O 1
ATOM 899 N N . GLU A 1 113 ? -2.667 10.884 16.302 1.00 69.75 113 GLU A N 1
ATOM 900 C CA . GLU A 1 113 ? -1.926 9.624 16.198 1.00 69.75 113 GLU A CA 1
ATOM 901 C C . GLU A 1 113 ? -2.862 8.427 16.397 1.00 69.75 113 GLU A C 1
ATOM 903 O O . GLU A 1 113 ? -3.529 8.313 17.427 1.00 69.75 113 GLU A O 1
ATOM 908 N N . PHE A 1 114 ? -2.876 7.496 15.436 1.00 76.56 114 PHE A N 1
ATOM 909 C CA . PHE A 1 114 ? -3.658 6.260 15.526 1.00 76.56 114 PHE A CA 1
ATOM 910 C C . PHE A 1 114 ? -2.804 5.108 16.049 1.00 76.56 114 PHE A C 1
ATOM 912 O O . PHE A 1 114 ? -1.838 4.680 15.408 1.00 76.56 114 PHE A O 1
ATOM 919 N N . TYR A 1 115 ? -3.196 4.573 17.203 1.00 78.81 115 TYR A N 1
ATOM 920 C CA . TYR A 1 115 ? -2.604 3.382 17.786 1.00 78.81 115 TYR A CA 1
ATOM 921 C C . TYR A 1 115 ? -3.583 2.213 17.755 1.00 78.81 115 TYR A C 1
ATOM 923 O O . TYR A 1 115 ? -4.742 2.323 18.159 1.00 78.81 115 TYR A O 1
ATOM 931 N N . TYR A 1 116 ? -3.077 1.050 17.360 1.00 80.44 116 TYR A N 1
ATOM 932 C CA . TYR A 1 116 ? -3.849 -0.183 17.290 1.00 80.44 116 TYR A CA 1
ATOM 933 C C . TYR A 1 116 ? -3.107 -1.340 17.951 1.00 80.44 116 TYR A C 1
ATOM 935 O O . TYR A 1 116 ? -1.905 -1.270 18.216 1.00 80.44 116 TYR A O 1
ATOM 943 N N . PHE A 1 117 ? -3.836 -2.416 18.239 1.00 81.56 117 PHE A N 1
ATOM 944 C CA . PHE A 1 117 ? -3.268 -3.604 18.858 1.00 81.56 117 PHE A CA 1
ATOM 945 C C . PHE A 1 117 ? -3.451 -4.831 17.986 1.00 81.56 117 PHE A C 1
ATOM 947 O O . PHE A 1 117 ? -4.512 -5.041 17.398 1.00 81.56 117 PHE A O 1
ATOM 954 N N . VAL A 1 118 ? -2.421 -5.668 17.957 1.00 83.12 118 VAL A N 1
ATOM 955 C CA . VAL A 1 118 ? -2.399 -6.924 17.204 1.00 83.12 118 VAL A CA 1
ATOM 956 C C . VAL A 1 118 ? -1.980 -8.068 18.113 1.00 83.12 118 VAL A C 1
ATOM 958 O O . VAL A 1 118 ? -1.139 -7.903 18.998 1.00 83.12 118 VAL A O 1
ATOM 961 N N . ALA A 1 119 ? -2.568 -9.244 17.902 1.00 78.31 119 ALA A N 1
ATOM 962 C CA . ALA A 1 119 ? -2.096 -10.460 18.551 1.00 78.31 119 ALA A CA 1
ATOM 963 C C . ALA A 1 119 ? -0.865 -10.991 17.811 1.00 78.31 119 ALA A C 1
ATOM 965 O O . ALA A 1 119 ? -0.886 -11.157 16.594 1.00 78.31 119 ALA A O 1
ATOM 966 N N . SER A 1 120 ? 0.186 -11.293 18.562 1.00 77.19 120 SER A N 1
ATOM 967 C CA . SER A 1 120 ? 1.403 -11.940 18.078 1.00 77.19 120 SER A CA 1
ATOM 968 C C . SER A 1 120 ? 1.704 -13.187 18.912 1.00 77.19 120 SER A C 1
ATOM 970 O O . SER A 1 120 ? 1.053 -13.433 19.931 1.00 77.19 120 SER A O 1
ATOM 972 N N . LYS A 1 121 ? 2.718 -13.963 18.509 1.00 77.31 121 LYS A N 1
ATOM 973 C CA . LYS A 1 121 ? 3.210 -15.106 19.302 1.00 77.31 121 LYS A CA 1
ATOM 974 C C . LYS A 1 121 ? 3.673 -14.686 20.703 1.00 77.31 121 LYS A C 1
ATOM 976 O O . LYS A 1 121 ? 3.513 -15.452 21.644 1.00 77.31 121 LYS A O 1
ATOM 981 N N . ASP A 1 122 ? 4.163 -13.456 20.836 1.00 74.75 122 ASP A N 1
ATOM 982 C CA . ASP A 1 122 ? 4.693 -12.887 22.081 1.00 74.75 122 ASP A CA 1
ATOM 983 C C . ASP A 1 122 ? 3.628 -12.125 22.893 1.00 74.75 122 ASP A C 1
ATOM 985 O O . ASP A 1 122 ? 3.950 -11.355 23.798 1.00 74.75 122 ASP A O 1
ATOM 989 N N . GLY A 1 123 ? 2.346 -12.309 22.559 1.00 71.50 123 GLY A N 1
ATOM 990 C CA . GLY A 1 123 ? 1.221 -11.614 23.180 1.00 71.50 123 GLY A CA 1
ATOM 991 C C . GLY A 1 123 ? 0.723 -10.423 22.362 1.00 71.50 123 GLY A C 1
ATOM 992 O O . GLY A 1 123 ? 0.927 -10.343 21.147 1.00 71.50 123 GLY A O 1
ATOM 993 N N . ILE A 1 124 ? 0.007 -9.510 23.020 1.00 73.12 124 ILE A N 1
ATOM 994 C CA . ILE A 1 124 ? -0.629 -8.365 22.361 1.00 73.12 124 ILE A CA 1
ATOM 995 C C . ILE A 1 124 ? 0.375 -7.216 22.226 1.00 73.12 124 ILE A C 1
ATOM 997 O O . ILE A 1 124 ? 0.929 -6.745 23.220 1.00 73.12 124 ILE A O 1
ATOM 1001 N N . GLN A 1 125 ? 0.588 -6.747 20.997 1.00 76.56 125 GLN A N 1
ATOM 1002 C CA . GLN A 1 125 ? 1.501 -5.647 20.692 1.00 76.56 125 GLN A CA 1
ATOM 1003 C C . GLN A 1 125 ? 0.729 -4.374 20.367 1.00 76.56 125 GLN A C 1
ATOM 1005 O O . GLN A 1 125 ? -0.218 -4.411 19.584 1.00 76.56 125 GLN A O 1
ATOM 1010 N N . LYS A 1 126 ? 1.165 -3.250 20.944 1.00 80.50 126 LYS A N 1
ATOM 1011 C CA . LYS A 1 126 ? 0.727 -1.904 20.562 1.00 80.50 126 LYS A CA 1
ATOM 1012 C C . LYS A 1 126 ? 1.538 -1.442 19.356 1.00 80.50 126 LYS A C 1
ATOM 1014 O O . LYS A 1 126 ? 2.761 -1.553 19.375 1.00 80.50 126 LYS A O 1
ATOM 1019 N N . LYS A 1 127 ? 0.861 -0.896 18.356 1.00 83.00 127 LYS A N 1
ATOM 1020 C CA . LYS A 1 127 ? 1.435 -0.382 17.115 1.00 83.00 127 LYS A CA 1
ATOM 1021 C C . LYS A 1 127 ? 0.974 1.052 16.885 1.00 83.00 127 LYS A C 1
ATOM 1023 O O . LYS A 1 127 ? -0.137 1.401 17.282 1.00 83.00 127 LYS A O 1
ATOM 1028 N N . ASN A 1 128 ? 1.827 1.872 16.281 1.00 85.56 128 ASN A N 1
ATOM 1029 C CA . ASN A 1 128 ? 1.491 3.214 15.812 1.00 85.56 128 ASN A CA 1
ATOM 1030 C C . ASN A 1 128 ? 1.397 3.168 14.285 1.00 85.56 128 ASN A C 1
ATOM 1032 O O . ASN A 1 128 ? 2.319 2.704 13.622 1.00 85.56 128 ASN A O 1
ATOM 1036 N N . PHE A 1 129 ? 0.284 3.630 13.724 1.00 85.75 129 PHE A N 1
ATOM 1037 C CA . PHE A 1 129 ? 0.044 3.548 12.286 1.00 85.75 129 PHE A CA 1
ATOM 1038 C C . PHE A 1 129 ? 1.057 4.334 11.459 1.00 85.75 129 PHE A C 1
ATOM 1040 O O . PHE A 1 129 ? 1.577 3.798 10.483 1.00 85.75 129 PHE A O 1
ATOM 1047 N N . LYS A 1 130 ? 1.392 5.560 11.869 1.00 86.44 130 LYS A N 1
ATOM 1048 C CA . LYS A 1 130 ? 2.369 6.391 11.162 1.00 86.44 130 LYS A CA 1
ATOM 1049 C C . LYS A 1 130 ? 3.770 5.791 11.232 1.00 86.44 130 LYS A C 1
ATOM 1051 O O . LYS A 1 130 ? 4.473 5.784 10.230 1.00 86.44 130 LYS A O 1
ATOM 1056 N N . GLU A 1 131 ? 4.169 5.244 12.379 1.00 87.88 131 GLU A N 1
ATOM 1057 C CA . GLU A 1 131 ? 5.477 4.583 12.515 1.00 87.88 131 GLU A CA 1
ATOM 1058 C C . GLU A 1 131 ? 5.577 3.307 11.665 1.00 87.88 131 GLU A C 1
ATOM 1060 O O . GLU A 1 131 ? 6.630 3.030 11.099 1.00 87.88 131 GLU A O 1
ATOM 1065 N N . GLU A 1 132 ? 4.492 2.537 11.549 1.00 89.88 132 GLU A N 1
ATOM 1066 C CA . GLU A 1 132 ? 4.497 1.266 10.812 1.00 89.88 132 GLU A CA 1
ATOM 1067 C C . GLU A 1 132 ? 4.318 1.449 9.297 1.00 89.88 132 GLU A C 1
ATOM 1069 O O . GLU A 1 132 ? 4.815 0.636 8.518 1.00 89.88 132 GLU A O 1
ATOM 1074 N N . THR A 1 133 ? 3.600 2.490 8.866 1.00 88.62 133 THR A N 1
ATOM 1075 C CA . THR A 1 133 ? 3.230 2.683 7.450 1.00 88.62 133 THR A CA 1
ATOM 1076 C C . THR A 1 133 ? 3.929 3.860 6.779 1.00 88.62 133 THR A C 1
ATOM 1078 O O . THR A 1 133 ? 4.017 3.883 5.553 1.00 88.62 133 THR A O 1
ATOM 1081 N N . GLY A 1 134 ? 4.420 4.826 7.560 1.00 88.88 134 GLY A N 1
ATOM 1082 C CA . GLY A 1 134 ? 4.892 6.123 7.076 1.00 88.88 134 GLY A CA 1
ATOM 1083 C C . GLY A 1 134 ? 3.775 7.123 6.751 1.00 88.88 134 GLY A C 1
ATOM 1084 O O . GLY A 1 134 ? 4.086 8.272 6.452 1.00 88.88 134 GLY A O 1
ATOM 1085 N N . GLU A 1 135 ? 2.501 6.722 6.830 1.00 84.56 135 GLU A N 1
ATOM 1086 C CA . GLU A 1 135 ? 1.358 7.536 6.402 1.00 84.56 135 GLU A CA 1
ATOM 1087 C C . GLU A 1 135 ? 0.657 8.257 7.553 1.00 84.56 135 GLU A C 1
ATOM 1089 O O . GLU A 1 135 ? 0.563 7.763 8.681 1.00 84.56 135 GLU A O 1
ATOM 1094 N N . GLU A 1 136 ? 0.110 9.431 7.245 1.00 82.56 136 GLU A N 1
ATOM 1095 C CA . GLU A 1 136 ? -0.797 10.148 8.135 1.00 82.56 136 GLU A CA 1
ATOM 1096 C C . GLU A 1 136 ? -2.238 9.684 7.910 1.00 82.56 136 GLU A C 1
ATOM 1098 O O . GLU A 1 136 ? -2.605 9.235 6.827 1.00 82.56 136 GLU A O 1
ATOM 1103 N N . LEU A 1 137 ? -3.097 9.820 8.920 1.00 78.12 137 LEU A N 1
ATOM 1104 C CA . LEU A 1 137 ? -4.516 9.451 8.784 1.00 78.12 137 LEU A CA 1
ATOM 1105 C C . LEU A 1 137 ? -5.259 10.317 7.761 1.00 78.12 137 LEU A C 1
ATOM 1107 O O . LEU A 1 137 ? -6.286 9.906 7.233 1.00 78.12 137 LEU A O 1
ATOM 1111 N N . THR A 1 138 ? -4.732 11.509 7.494 1.00 77.25 138 THR A N 1
ATOM 1112 C CA . THR A 1 138 ? -5.217 12.469 6.501 1.00 77.25 138 THR A CA 1
ATOM 1113 C C . THR A 1 138 ? -4.630 12.229 5.108 1.00 77.25 138 THR A C 1
ATOM 1115 O O . THR A 1 138 ? -5.026 12.915 4.163 1.00 77.25 138 THR A O 1
ATOM 1118 N N . SER A 1 139 ? -3.696 11.281 4.947 1.00 78.25 139 SER A N 1
ATOM 1119 C CA . SER A 1 139 ? -3.110 10.964 3.646 1.00 78.25 139 SER A CA 1
ATOM 1120 C C . SER A 1 139 ? -4.182 10.469 2.668 1.00 78.25 139 SER A C 1
ATOM 1122 O O . SER A 1 139 ? -5.069 9.691 3.014 1.00 78.25 139 SER A O 1
ATOM 1124 N N . LYS A 1 140 ? -4.057 10.858 1.393 1.00 81.69 140 LYS A N 1
ATOM 1125 C CA . LYS A 1 140 ? -5.003 10.504 0.311 1.00 81.69 140 LYS A CA 1
ATOM 1126 C C . LYS A 1 140 ? -5.187 8.996 0.077 1.00 81.69 140 LYS A C 1
ATOM 1128 O O . LYS A 1 140 ? -6.136 8.592 -0.586 1.00 81.69 140 LYS A O 1
ATOM 1133 N N . ASN A 1 141 ? -4.243 8.182 0.540 1.00 83.62 141 ASN A N 1
ATOM 1134 C CA . ASN A 1 141 ? -4.214 6.729 0.398 1.00 83.62 141 ASN A CA 1
ATOM 1135 C C . ASN A 1 141 ? -4.674 5.997 1.668 1.00 83.62 141 ASN A C 1
ATOM 1137 O O . ASN A 1 141 ? -4.640 4.764 1.701 1.00 83.62 141 ASN A O 1
ATOM 1141 N N . VAL A 1 142 ? -5.107 6.730 2.695 1.00 83.31 142 VAL A N 1
ATOM 1142 C CA . VAL A 1 142 ? -5.685 6.178 3.916 1.00 83.31 142 VAL A CA 1
ATOM 1143 C C . VAL A 1 142 ? -7.189 6.402 3.884 1.00 83.31 142 VAL A C 1
ATOM 1145 O O . VAL A 1 142 ? -7.688 7.513 3.740 1.00 83.31 142 VAL A O 1
ATOM 1148 N N . PHE A 1 143 ? -7.923 5.304 3.994 1.00 84.69 143 PHE A N 1
ATOM 1149 C CA . PHE A 1 143 ? -9.370 5.263 3.908 1.00 84.69 143 PHE A CA 1
ATOM 1150 C C . PHE A 1 143 ? -9.947 4.662 5.172 1.00 84.69 143 PHE A C 1
ATOM 1152 O O . PHE A 1 143 ? -9.351 3.801 5.819 1.00 84.69 143 PHE A O 1
ATOM 1159 N N . PHE A 1 144 ? -11.171 5.061 5.455 1.00 83.81 144 PHE A N 1
ATOM 1160 C CA . PHE A 1 144 ? -11.911 4.641 6.621 1.00 83.81 144 PHE A CA 1
ATOM 1161 C C . PHE A 1 144 ? -13.227 4.016 6.186 1.00 83.81 144 PHE A C 1
ATOM 1163 O O . PHE A 1 144 ? -13.924 4.559 5.327 1.00 83.81 144 PHE A O 1
ATOM 1170 N N . LYS A 1 145 ? -13.559 2.862 6.763 1.00 84.00 145 LYS A N 1
ATOM 1171 C CA . LYS A 1 145 ? -14.813 2.173 6.479 1.00 84.00 145 LYS A CA 1
ATOM 1172 C C . LYS A 1 145 ? -15.467 1.667 7.754 1.00 84.00 145 LYS A C 1
ATOM 1174 O O . LYS A 1 145 ? -14.856 0.960 8.548 1.00 84.00 145 LYS A O 1
ATOM 1179 N N . GLU A 1 146 ? -16.736 2.008 7.908 1.00 83.50 146 GLU A N 1
ATOM 1180 C CA . GLU A 1 146 ? -17.568 1.504 8.990 1.00 83.50 146 GLU A CA 1
ATOM 1181 C C . GLU A 1 146 ? -17.913 0.028 8.788 1.00 83.50 146 GLU A C 1
ATOM 1183 O O . GLU A 1 146 ? -18.199 -0.414 7.669 1.00 83.50 146 GLU A O 1
ATOM 1188 N N . ILE A 1 147 ? -17.865 -0.728 9.884 1.00 85.25 147 ILE A N 1
ATOM 1189 C CA . ILE A 1 147 ? -18.246 -2.138 9.945 1.00 85.25 147 ILE A CA 1
ATOM 1190 C C . ILE A 1 147 ? -19.270 -2.392 11.047 1.00 85.25 147 ILE A C 1
ATOM 1192 O O . ILE A 1 147 ? -19.288 -1.728 12.089 1.00 85.25 147 ILE A O 1
ATOM 1196 N N . SER A 1 148 ? -20.107 -3.407 10.832 1.00 86.12 148 SER A N 1
ATOM 1197 C CA . SER A 1 148 ? -21.123 -3.814 11.803 1.00 86.12 148 SER A CA 1
ATOM 1198 C C . SER A 1 148 ? -20.494 -4.290 13.117 1.00 86.12 148 SER A C 1
ATOM 1200 O O . SER A 1 148 ? -19.362 -4.766 13.133 1.00 86.12 148 SER A O 1
ATOM 1202 N N . ALA A 1 149 ? -21.234 -4.227 14.228 1.00 80.94 149 ALA A N 1
ATOM 1203 C CA . ALA A 1 149 ? -20.752 -4.665 15.548 1.00 80.94 149 ALA A CA 1
ATOM 1204 C C . ALA A 1 149 ? -20.335 -6.152 15.611 1.00 80.94 149 ALA A C 1
ATOM 1206 O O . ALA A 1 149 ? -19.618 -6.558 16.521 1.00 80.94 149 ALA A O 1
ATOM 1207 N N . SER A 1 150 ? -20.796 -6.973 14.662 1.00 84.19 150 SER A N 1
ATOM 1208 C CA . SER A 1 150 ? -20.429 -8.388 14.535 1.00 84.19 150 SER A CA 1
ATOM 1209 C C . SER A 1 150 ? -19.131 -8.638 13.766 1.00 84.19 150 SER A C 1
ATOM 1211 O O . SER A 1 150 ? -18.602 -9.748 13.813 1.00 84.19 150 SER A O 1
ATOM 1213 N N . GLU A 1 151 ? -18.633 -7.652 13.025 1.00 86.00 151 GLU A N 1
ATOM 1214 C CA . GLU A 1 151 ? -17.407 -7.785 12.243 1.00 86.00 151 GLU A CA 1
ATOM 1215 C C . GLU A 1 151 ? -16.168 -7.483 13.084 1.00 86.00 151 GLU A C 1
ATOM 1217 O O . GLU A 1 151 ? -16.203 -6.691 14.016 1.00 86.00 151 GLU A O 1
ATOM 1222 N N . GLN A 1 152 ? -15.037 -8.106 12.758 1.00 87.00 152 GLN A N 1
ATOM 1223 C CA . GLN A 1 152 ? -13.794 -7.806 13.460 1.00 87.00 152 GLN A CA 1
ATOM 1224 C C . GLN A 1 152 ? -13.118 -6.566 12.849 1.00 87.00 152 GLN A C 1
ATOM 1226 O O . GLN A 1 152 ? -12.865 -6.566 11.639 1.00 87.00 152 GLN A O 1
ATOM 1231 N N . PRO A 1 153 ? -12.739 -5.561 13.663 1.00 87.62 153 PRO A N 1
ATOM 1232 C CA . PRO A 1 153 ? -11.934 -4.440 13.198 1.00 87.62 153 PRO A CA 1
ATOM 1233 C C . PRO A 1 153 ? -10.616 -4.900 12.577 1.00 87.62 153 PRO A C 1
ATOM 1235 O O . PRO A 1 153 ? -9.948 -5.810 13.082 1.00 87.62 153 PRO A O 1
ATOM 1238 N N . LYS A 1 154 ? -10.239 -4.276 11.462 1.00 92.06 154 LYS A N 1
ATOM 1239 C CA . LYS A 1 154 ? -9.085 -4.685 10.654 1.00 92.06 154 LYS A CA 1
ATOM 1240 C C . LYS A 1 154 ? -8.495 -3.521 9.870 1.00 92.06 154 LYS A C 1
ATOM 1242 O O . LYS A 1 154 ? -9.161 -2.520 9.633 1.00 92.06 154 LYS A O 1
ATOM 1247 N N . ILE A 1 155 ? -7.261 -3.684 9.418 1.00 91.94 155 ILE A N 1
ATOM 1248 C CA . ILE A 1 155 ? -6.636 -2.813 8.421 1.00 91.94 155 ILE A CA 1
ATOM 1249 C C . ILE A 1 155 ? -6.337 -3.673 7.199 1.00 91.94 155 ILE A C 1
ATOM 1251 O O . ILE A 1 155 ? -5.637 -4.679 7.306 1.00 91.94 155 ILE A O 1
ATOM 1255 N N . GLU A 1 156 ? -6.871 -3.298 6.043 1.00 95.25 156 GLU A N 1
ATOM 1256 C CA . GLU A 1 156 ? -6.482 -3.897 4.767 1.00 95.25 156 GLU A CA 1
ATOM 1257 C C . GLU A 1 156 ? -5.413 -3.038 4.108 1.00 95.25 156 GLU A C 1
ATOM 1259 O O . GLU A 1 156 ? -5.587 -1.830 3.944 1.00 95.25 156 GLU A O 1
ATOM 1264 N N . ILE A 1 157 ? -4.322 -3.680 3.708 1.00 95.81 157 ILE A N 1
ATOM 1265 C CA . ILE A 1 157 ? -3.238 -3.061 2.957 1.00 95.81 157 ILE A CA 1
ATOM 1266 C C . ILE A 1 157 ? -3.344 -3.572 1.531 1.00 95.81 157 ILE A C 1
ATOM 1268 O O . ILE A 1 157 ? -3.230 -4.778 1.282 1.00 95.81 157 ILE A O 1
ATOM 1272 N N . LYS A 1 158 ? -3.554 -2.659 0.588 1.00 93.06 158 LYS A N 1
ATOM 1273 C CA . LYS A 1 158 ? -3.547 -2.967 -0.841 1.00 93.06 158 LYS A CA 1
ATOM 1274 C C . LYS A 1 158 ? -2.356 -2.301 -1.502 1.00 93.06 158 LYS A C 1
ATOM 1276 O O . LYS A 1 158 ? -1.987 -1.192 -1.126 1.00 93.06 158 LYS A O 1
ATOM 1281 N N . VAL A 1 159 ? -1.761 -2.975 -2.474 1.00 94.69 159 VAL A N 1
ATOM 1282 C CA . VAL A 1 159 ? -0.694 -2.419 -3.310 1.00 94.69 159 VAL A CA 1
ATOM 1283 C C . VAL A 1 159 ? -1.260 -2.162 -4.687 1.00 94.69 159 VAL A C 1
ATOM 1285 O O . VAL A 1 159 ? -2.027 -2.969 -5.209 1.00 94.69 159 VAL A O 1
ATOM 1288 N N . LYS A 1 160 ? -0.883 -1.030 -5.264 1.00 91.56 160 LYS A N 1
ATOM 1289 C CA . LYS A 1 160 ? -1.196 -0.714 -6.645 1.00 91.56 160 LYS A CA 1
ATOM 1290 C C . LYS A 1 160 ? -0.273 -1.490 -7.575 1.00 91.56 160 LYS A C 1
ATOM 1292 O O . LYS A 1 160 ? 0.950 -1.318 -7.537 1.00 91.56 160 LYS A O 1
ATOM 1297 N N . GLU A 1 161 ? -0.872 -2.326 -8.407 1.00 93.75 161 GLU A N 1
ATOM 1298 C CA . GLU A 1 161 ? -0.196 -3.234 -9.331 1.00 93.75 161 GLU A CA 1
ATOM 1299 C C . GLU A 1 161 ? -0.707 -3.014 -10.754 1.00 93.75 161 GLU A C 1
ATOM 1301 O O . GLU A 1 161 ? -1.867 -2.651 -10.960 1.00 93.75 161 GLU A O 1
ATOM 1306 N N . PHE A 1 162 ? 0.147 -3.245 -11.752 1.00 93.81 162 PHE A N 1
ATOM 1307 C CA . PHE A 1 162 ? -0.312 -3.276 -13.140 1.00 93.81 162 PHE A CA 1
ATOM 1308 C C . PHE A 1 162 ? -1.054 -4.582 -13.433 1.00 93.81 162 PHE A C 1
ATOM 1310 O O . PHE A 1 162 ? -0.606 -5.667 -13.069 1.00 93.81 162 PHE A O 1
ATOM 1317 N N . SER A 1 163 ? -2.136 -4.496 -14.210 1.00 91.25 163 SER A N 1
ATOM 1318 C CA . SER A 1 163 ? -2.883 -5.672 -14.682 1.00 91.25 163 SER A CA 1
ATOM 1319 C C . SER A 1 163 ? -2.033 -6.608 -15.555 1.00 91.25 163 SER A C 1
ATOM 1321 O O . SER A 1 163 ? -2.269 -7.815 -15.616 1.00 91.25 163 SER A O 1
ATOM 1323 N N . LYS A 1 164 ? -1.045 -6.057 -16.274 1.00 92.62 164 LYS A N 1
ATOM 1324 C CA . LYS A 1 164 ? -0.134 -6.822 -17.136 1.00 92.62 164 LYS A CA 1
ATOM 1325 C C . LYS A 1 164 ? 1.137 -7.193 -16.380 1.00 92.62 164 LYS A C 1
ATOM 1327 O O . LYS A 1 164 ? 1.855 -6.320 -15.902 1.00 92.62 164 LYS A O 1
ATOM 1332 N N . ARG A 1 165 ? 1.466 -8.488 -16.382 1.00 90.94 165 ARG A N 1
ATOM 1333 C CA . ARG A 1 165 ? 2.618 -9.052 -15.661 1.00 90.94 165 ARG A CA 1
ATOM 1334 C C . ARG A 1 165 ? 3.966 -8.451 -16.068 1.00 90.94 165 ARG A C 1
ATOM 1336 O O . ARG A 1 165 ? 4.809 -8.256 -15.202 1.00 90.94 165 ARG A O 1
ATOM 1343 N N . ASP A 1 166 ? 4.167 -8.150 -17.348 1.00 90.75 166 ASP A N 1
ATOM 1344 C CA . ASP A 1 166 ? 5.442 -7.595 -17.825 1.00 90.75 166 ASP A CA 1
ATOM 1345 C C . ASP A 1 166 ? 5.683 -6.186 -17.266 1.00 90.75 166 ASP A C 1
ATOM 1347 O O . ASP A 1 166 ? 6.747 -5.919 -16.712 1.00 90.75 166 ASP A O 1
ATOM 1351 N N . LEU A 1 167 ? 4.653 -5.331 -17.299 1.00 90.75 167 LEU A N 1
ATOM 1352 C CA . LEU A 1 167 ? 4.692 -3.986 -16.711 1.00 90.75 167 LEU A CA 1
ATOM 1353 C C . LEU A 1 167 ? 4.843 -4.038 -15.187 1.00 90.75 167 LEU A C 1
ATOM 1355 O O . LEU A 1 167 ? 5.545 -3.224 -14.597 1.00 90.75 167 LEU A O 1
ATOM 1359 N N . GLU A 1 168 ? 4.210 -5.016 -14.540 1.00 91.94 168 GLU A N 1
ATOM 1360 C CA . GLU A 1 168 ? 4.316 -5.233 -13.098 1.00 91.94 168 GLU A CA 1
ATOM 1361 C C . GLU A 1 168 ? 5.727 -5.679 -12.674 1.00 91.94 168 GLU A C 1
ATOM 1363 O O . GLU A 1 168 ? 6.246 -5.222 -11.654 1.00 91.94 168 GLU A O 1
ATOM 1368 N N . ASN A 1 169 ? 6.383 -6.534 -13.462 1.00 91.69 169 ASN A N 1
ATOM 1369 C CA . ASN A 1 169 ? 7.775 -6.917 -13.221 1.00 91.69 169 ASN A CA 1
ATOM 1370 C C . ASN A 1 169 ? 8.713 -5.713 -13.370 1.00 91.69 169 ASN A C 1
ATOM 1372 O O . ASN A 1 169 ? 9.599 -5.513 -12.537 1.00 91.69 169 ASN A O 1
ATOM 1376 N N . GLU A 1 170 ? 8.494 -4.897 -14.400 1.00 89.06 170 GLU A N 1
ATOM 1377 C CA . GLU A 1 170 ? 9.284 -3.693 -14.637 1.00 89.06 170 GLU A CA 1
ATOM 1378 C C . GLU A 1 170 ? 9.080 -2.661 -13.519 1.00 89.06 170 GLU A C 1
ATOM 1380 O O . GLU A 1 170 ? 10.057 -2.179 -12.943 1.00 89.06 170 GLU A O 1
ATOM 1385 N N . ARG A 1 171 ? 7.829 -2.428 -13.092 1.00 91.75 171 ARG A N 1
ATOM 1386 C CA . ARG A 1 171 ? 7.488 -1.578 -11.937 1.00 91.75 171 ARG A CA 1
ATOM 1387 C C . ARG A 1 171 ? 8.292 -1.978 -10.701 1.00 91.75 171 ARG A C 1
ATOM 1389 O O . ARG A 1 171 ? 8.849 -1.117 -10.018 1.00 91.75 171 ARG A O 1
ATOM 1396 N N . ARG A 1 172 ? 8.360 -3.284 -10.414 1.00 90.38 172 ARG A N 1
ATOM 1397 C CA . ARG A 1 172 ? 9.129 -3.824 -9.281 1.00 90.38 172 ARG A CA 1
ATOM 1398 C C . ARG A 1 172 ? 10.624 -3.564 -9.432 1.00 90.38 172 ARG A C 1
ATOM 1400 O O . ARG A 1 172 ? 11.251 -3.203 -8.442 1.00 90.38 172 ARG A O 1
ATOM 1407 N N . SER A 1 173 ? 11.185 -3.712 -10.636 1.00 89.31 173 SER A N 1
ATOM 1408 C CA . SER A 1 173 ? 12.614 -3.447 -10.867 1.00 89.31 173 SER A CA 1
ATOM 1409 C C . SER A 1 173 ? 13.009 -1.988 -10.639 1.00 89.31 173 SER A C 1
ATOM 1411 O O . SER A 1 173 ? 14.114 -1.739 -10.169 1.00 89.31 173 SER A O 1
ATOM 1413 N N . ILE A 1 174 ? 12.096 -1.041 -10.881 1.00 87.62 174 ILE A N 1
ATOM 1414 C CA . ILE A 1 174 ? 12.350 0.398 -10.699 1.00 87.62 174 ILE A CA 1
ATOM 1415 C C . ILE A 1 174 ? 11.897 0.941 -9.334 1.00 87.62 174 ILE A C 1
ATOM 1417 O O . ILE A 1 174 ? 11.982 2.145 -9.083 1.00 87.62 174 ILE A O 1
ATOM 1421 N N . GLY A 1 175 ? 11.399 0.068 -8.448 1.00 88.19 175 GLY A N 1
ATOM 1422 C CA . GLY A 1 175 ? 11.070 0.399 -7.059 1.00 88.19 175 GLY A CA 1
ATOM 1423 C C . GLY A 1 175 ? 9.844 1.297 -6.861 1.00 88.19 175 GLY A C 1
ATOM 1424 O O . GLY A 1 175 ? 9.720 1.925 -5.814 1.00 88.19 175 GLY A O 1
ATOM 1425 N N . LEU A 1 176 ? 8.936 1.382 -7.837 1.00 89.38 176 LEU A N 1
ATOM 1426 C CA . LEU A 1 176 ? 7.682 2.126 -7.675 1.00 89.38 176 LEU A CA 1
ATOM 1427 C C . LEU A 1 176 ? 6.716 1.344 -6.791 1.00 89.38 176 LEU A C 1
ATOM 1429 O O . LEU A 1 176 ? 6.221 0.327 -7.249 1.00 89.38 176 LEU A O 1
ATOM 1433 N N . GLU A 1 177 ? 6.387 1.788 -5.581 1.00 90.69 177 GLU A N 1
ATOM 1434 C CA . GLU A 1 177 ? 5.366 1.145 -4.738 1.00 90.69 177 GLU A CA 1
ATOM 1435 C C . GLU A 1 177 ? 4.401 2.195 -4.181 1.00 90.69 177 GLU A C 1
ATOM 1437 O O . GLU A 1 177 ? 4.811 3.125 -3.494 1.00 90.69 177 GLU A O 1
ATOM 1442 N N . GLU A 1 178 ? 3.109 2.025 -4.452 1.00 90.50 178 GLU A N 1
ATOM 1443 C CA . GLU A 1 178 ? 2.030 2.791 -3.833 1.00 90.50 178 GLU A CA 1
ATOM 1444 C C . GLU A 1 178 ? 1.127 1.824 -3.060 1.00 90.50 178 GLU A C 1
ATOM 1446 O O . GLU A 1 178 ? 0.634 0.826 -3.600 1.00 90.50 178 GLU A O 1
ATOM 1451 N N . LYS A 1 179 ? 0.943 2.106 -1.769 1.00 93.31 179 LYS A N 1
ATOM 1452 C CA . LYS A 1 179 ? 0.054 1.356 -0.879 1.00 93.31 179 LYS A CA 1
ATOM 1453 C C . LYS A 1 179 ? -1.166 2.198 -0.560 1.00 93.31 179 LYS A C 1
ATOM 1455 O O . LYS A 1 179 ? -1.037 3.395 -0.325 1.00 93.31 179 LYS A O 1
ATOM 1460 N N . SER A 1 180 ? -2.321 1.552 -0.481 1.00 91.50 180 SER A N 1
ATOM 1461 C CA . SER A 1 180 ? -3.513 2.112 0.147 1.00 91.50 180 SER A CA 1
ATOM 1462 C C . SER A 1 180 ? -3.862 1.327 1.399 1.00 91.50 180 SER A C 1
ATOM 1464 O O . SER A 1 180 ? -3.785 0.094 1.401 1.00 91.50 180 SER A O 1
ATOM 1466 N N . TYR A 1 181 ? -4.331 2.030 2.417 1.00 89.88 181 TYR A N 1
ATOM 1467 C CA . TYR A 1 181 ? -4.720 1.466 3.697 1.00 89.88 181 TYR A CA 1
ATOM 1468 C C . TYR A 1 181 ? -6.208 1.709 3.897 1.00 89.88 181 TYR A C 1
ATOM 1470 O O . TYR A 1 181 ? -6.664 2.842 3.813 1.00 89.88 181 TYR A O 1
ATOM 1478 N N . THR A 1 182 ? -6.987 0.664 4.149 1.00 89.94 182 THR A N 1
ATOM 1479 C CA . THR A 1 182 ? -8.392 0.813 4.545 1.00 89.94 182 THR A CA 1
ATOM 1480 C C . THR A 1 182 ? -8.554 0.326 5.971 1.00 89.94 182 THR A C 1
ATOM 1482 O O . THR A 1 182 ? -8.361 -0.854 6.259 1.00 89.94 182 THR A O 1
ATOM 1485 N N . ILE A 1 183 ? -8.889 1.251 6.862 1.00 88.12 183 ILE A N 1
ATOM 1486 C CA . ILE A 1 183 ? -9.080 1.024 8.287 1.00 88.12 183 ILE A CA 1
ATOM 1487 C C . ILE A 1 183 ? -10.573 0.783 8.525 1.00 88.12 183 ILE A C 1
ATOM 1489 O O . ILE A 1 183 ? -11.408 1.664 8.311 1.00 88.12 183 ILE A O 1
ATOM 1493 N N . TYR A 1 184 ? -10.899 -0.437 8.941 1.00 88.81 184 TYR A N 1
ATOM 1494 C CA . TYR A 1 184 ? -12.254 -0.889 9.223 1.00 88.81 184 TYR A CA 1
ATOM 1495 C C . TYR A 1 184 ? -12.504 -0.859 10.728 1.00 88.81 184 TYR A C 1
ATOM 1497 O O . TYR A 1 184 ? -11.882 -1.628 11.468 1.00 88.81 184 TYR A O 1
ATOM 1505 N N . LEU A 1 185 ? -13.409 0.012 11.170 1.00 83.62 185 LEU A N 1
ATOM 1506 C CA . LEU A 1 185 ? -13.747 0.208 12.583 1.00 83.62 185 LEU A CA 1
ATOM 1507 C C . LEU A 1 185 ? -15.265 0.242 12.783 1.00 83.62 185 LEU A C 1
ATOM 1509 O O . LEU A 1 185 ? -16.029 0.449 11.840 1.00 83.62 185 LEU A O 1
ATOM 1513 N N . HIS A 1 186 ? -15.714 0.039 14.016 1.00 82.38 186 HIS A N 1
ATOM 1514 C CA . HIS A 1 186 ? -17.123 0.224 14.343 1.00 82.38 186 HIS A CA 1
ATOM 1515 C C . HIS A 1 186 ? -17.480 1.714 14.391 1.00 82.38 186 HIS A C 1
ATOM 1517 O O . HIS A 1 186 ? -16.621 2.560 14.640 1.00 82.38 186 HIS A O 1
ATOM 1523 N N . GLU A 1 187 ? -18.762 2.038 14.213 1.00 74.50 187 GLU A N 1
ATOM 1524 C CA . GLU A 1 187 ? -19.274 3.418 14.269 1.00 74.50 187 GLU A CA 1
ATOM 1525 C C . GLU A 1 187 ? -18.854 4.160 15.554 1.00 74.50 187 GLU A C 1
ATOM 1527 O O . GLU A 1 187 ? -18.520 5.347 15.529 1.00 74.50 187 GLU A O 1
ATOM 1532 N N . GLU A 1 188 ? -18.845 3.455 16.692 1.00 72.06 188 GLU A N 1
ATOM 1533 C CA . GLU A 1 188 ? -18.459 4.014 17.993 1.00 72.06 188 GLU A CA 1
ATOM 1534 C C . GLU A 1 188 ? -17.002 4.495 18.029 1.00 72.06 188 GLU A C 1
ATOM 1536 O O . GLU A 1 188 ? -16.705 5.510 18.660 1.00 72.06 188 GLU A O 1
ATOM 1541 N N . ASP A 1 189 ? -16.117 3.820 17.297 1.00 70.00 189 ASP A N 1
ATOM 1542 C CA . ASP A 1 189 ? -14.692 4.131 17.235 1.00 70.00 189 ASP A CA 1
ATOM 1543 C C . ASP A 1 189 ? -14.409 5.269 16.233 1.00 70.00 189 ASP A C 1
ATOM 1545 O O . ASP A 1 189 ? -13.466 6.040 16.412 1.00 70.00 189 ASP A O 1
ATOM 1549 N N . PHE A 1 190 ? -15.263 5.441 15.215 1.00 63.41 190 PHE A N 1
AT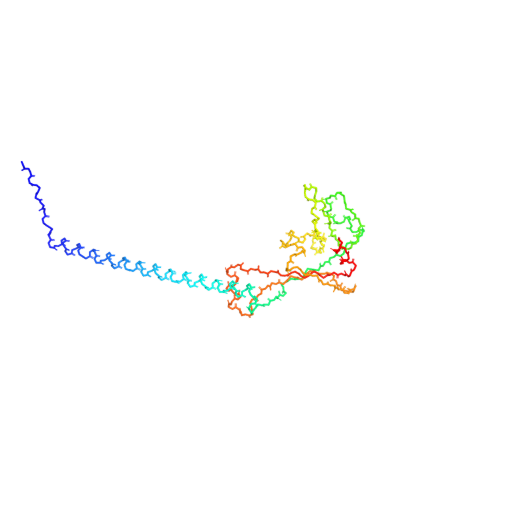OM 1550 C CA . PHE A 1 190 ? -15.167 6.537 14.243 1.00 63.41 190 PHE A CA 1
ATOM 1551 C C . PHE A 1 190 ? -15.410 7.914 14.850 1.00 63.41 190 PHE A C 1
ATOM 1553 O O . PHE A 1 190 ? -14.708 8.870 14.524 1.00 63.41 190 PHE A O 1
ATOM 1560 N N . LYS A 1 191 ? -16.369 8.015 15.774 1.00 58.25 191 LYS A N 1
ATOM 1561 C CA . LYS A 1 191 ? -16.705 9.274 16.463 1.00 58.25 191 LYS A CA 1
ATOM 1562 C C . LYS A 1 191 ? -15.549 9.823 17.305 1.00 58.25 191 LYS A C 1
ATOM 1564 O O . LYS A 1 191 ? -15.572 10.993 17.677 1.00 58.25 191 LYS A O 1
ATOM 1569 N N . ILE A 1 192 ? -14.559 8.984 17.612 1.00 55.50 192 ILE A N 1
ATOM 1570 C CA . ILE A 1 192 ? -13.337 9.369 18.322 1.00 55.50 192 ILE A CA 1
ATOM 1571 C C . ILE A 1 192 ? -12.338 10.037 17.359 1.00 55.50 192 ILE A C 1
ATOM 1573 O O . ILE A 1 192 ? -11.615 10.926 17.786 1.00 55.50 192 ILE A O 1
ATOM 1577 N N . LEU A 1 193 ? -12.328 9.670 16.069 1.00 51.66 193 LEU A N 1
ATOM 1578 C CA . LEU A 1 193 ? -11.439 10.249 15.044 1.00 51.66 193 LEU A CA 1
ATOM 1579 C C . LEU A 1 193 ? -11.900 11.621 14.531 1.00 51.66 193 LEU A C 1
ATOM 1581 O O . LEU A 1 193 ? -11.088 12.398 14.041 1.00 51.66 193 LEU A O 1
ATOM 1585 N N . SER A 1 194 ? -13.204 11.898 14.578 1.00 44.56 194 SER A N 1
ATOM 1586 C CA . SER A 1 194 ? -13.811 13.078 13.949 1.00 44.56 194 SER A CA 1
ATOM 1587 C C . SER A 1 194 ? -13.935 14.306 14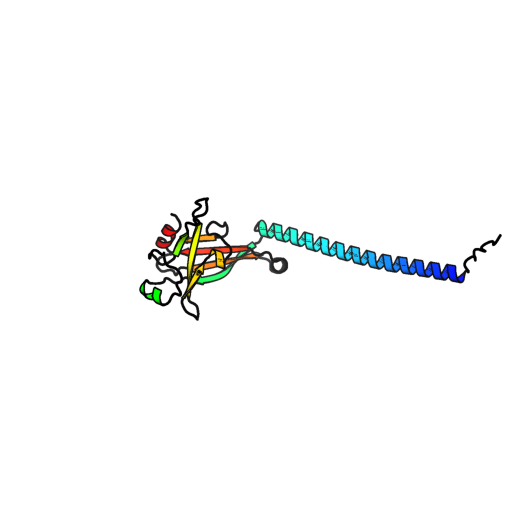.863 1.00 44.56 194 SER A C 1
ATOM 1589 O O . SER A 1 194 ? -14.670 15.231 14.512 1.00 44.56 194 SER A O 1
ATOM 1591 N N . LYS A 1 195 ? -13.326 14.289 16.054 1.00 44.38 195 LYS A N 1
ATOM 1592 C CA . LYS A 1 195 ? -13.270 15.441 16.970 1.00 44.38 195 LYS A CA 1
ATOM 1593 C C . LYS A 1 195 ? -11.978 16.219 16.781 1.00 44.38 195 LYS A C 1
ATOM 1595 O O . LYS A 1 195 ? -12.065 17.453 16.952 1.00 44.38 195 LYS A O 1
#

Sequence (195 aa):
MNSKKELEPTWGELIFGGLLVMLFIFMLGYMLIGIFKSLETSLKDTKQETILRSAYENNENTDYVLKETILLKAISAESSSLTKNKKEGNSKIGKFFIRDTEEITNEQVPKQEFYYFVASKDGIQKKNFKEETGEELTSKNVFFKEISASEQPKIEIKVKEFSKRDLENERRSIGLEEKSYTIYLHEEDFKILSK